Protein AF-A0A4V1SAH2-F1 (afdb_monomer)

Sequence (260 aa):
MPREQLVLLLASLCYLGGFGYAAWTLRHGQYRPGTWKLGVMAAGAFCQTLFLHWRGQAIGGCPMTNPFELLTFVSWAIVLLYFVVGPAYRLSLLGVFTSPLALIFQSAALLRPEAWQPAVRRTSFGFWPELHAALSLVAYGAFALACTAGIMFLIQDRQLKRHHISPVFRQLPPIHYITRAIRGLILTGTLLLTAGIICAYQMDKRPTEAKLAVVWIVWGLYAGMLAYDYWRGMSARRAAAAAALGFLVPVASLWFVGAH

Structure (mmCIF, N/CA/C/O backbone):
data_AF-A0A4V1SAH2-F1
#
_entry.id   AF-A0A4V1SAH2-F1
#
loop_
_atom_site.group_PDB
_atom_site.id
_atom_site.type_symbol
_atom_site.label_atom_id
_atom_site.label_alt_id
_atom_site.label_comp_id
_atom_site.label_asym_id
_atom_site.label_entity_id
_atom_site.label_seq_id
_atom_site.pdbx_PDB_ins_code
_atom_site.Cartn_x
_atom_site.Cartn_y
_atom_site.Cartn_z
_atom_site.occupancy
_atom_site.B_iso_or_equiv
_atom_site.auth_seq_id
_atom_site.auth_comp_id
_atom_site.auth_asym_id
_atom_site.auth_atom_id
_atom_site.pdbx_PDB_model_num
ATOM 1 N N . MET A 1 1 ? -10.581 -5.928 -26.768 1.00 59.66 1 MET A N 1
ATOM 2 C CA . MET A 1 1 ? -9.777 -5.631 -25.562 1.00 59.66 1 MET A CA 1
ATOM 3 C C . MET A 1 1 ? -8.756 -6.743 -25.359 1.00 59.66 1 MET A C 1
ATOM 5 O O . MET A 1 1 ? -9.145 -7.902 -25.455 1.00 59.66 1 MET A O 1
ATOM 9 N N . PRO A 1 2 ? -7.478 -6.424 -25.106 1.00 79.81 2 PRO A N 1
ATOM 10 C CA . PRO A 1 2 ? -6.476 -7.382 -24.646 1.00 79.81 2 PRO A CA 1
ATOM 11 C C . PRO A 1 2 ? -6.959 -8.151 -23.408 1.00 79.81 2 PRO A C 1
ATOM 13 O O . PRO A 1 2 ? -7.549 -7.565 -22.499 1.00 79.81 2 PRO A O 1
ATOM 16 N N . ARG A 1 3 ? -6.672 -9.457 -23.346 1.00 84.50 3 ARG A N 1
ATOM 17 C CA . ARG A 1 3 ? -7.043 -10.346 -22.223 1.00 84.50 3 ARG A CA 1
ATOM 18 C C . ARG A 1 3 ? -6.601 -9.825 -20.849 1.00 84.50 3 ARG A C 1
ATOM 20 O O . ARG A 1 3 ? -7.316 -9.990 -19.869 1.00 84.50 3 ARG A O 1
ATOM 27 N N . GLU A 1 4 ? -5.452 -9.154 -20.788 1.00 83.81 4 GLU A N 1
ATOM 28 C CA . GLU A 1 4 ? -4.909 -8.562 -19.561 1.00 83.81 4 GLU A CA 1
ATOM 29 C C . GLU A 1 4 ? -5.780 -7.419 -19.022 1.00 83.81 4 GLU A C 1
ATOM 31 O O . GLU A 1 4 ? -6.065 -7.376 -17.827 1.00 83.81 4 GLU A O 1
ATOM 36 N N . GLN A 1 5 ? -6.301 -6.554 -19.896 1.00 86.06 5 GLN A N 1
ATOM 37 C CA . GLN A 1 5 ? -7.179 -5.453 -19.492 1.00 86.06 5 GLN A CA 1
ATOM 38 C C . GLN A 1 5 ? -8.514 -5.973 -18.960 1.00 86.06 5 GLN A C 1
ATOM 40 O O . GLN A 1 5 ? -9.018 -5.455 -17.968 1.00 86.06 5 GLN A O 1
ATOM 45 N N . LEU A 1 6 ? -9.063 -7.030 -19.568 1.00 89.44 6 LEU A N 1
ATOM 46 C CA . LEU A 1 6 ? -10.298 -7.655 -19.089 1.00 89.44 6 LEU A CA 1
ATOM 47 C C . LEU A 1 6 ? -10.145 -8.168 -17.656 1.00 89.44 6 LEU A C 1
ATOM 49 O O . LEU A 1 6 ? -10.991 -7.890 -16.811 1.00 89.44 6 LEU A O 1
ATOM 53 N N . VAL A 1 7 ? -9.047 -8.861 -17.359 1.00 92.06 7 VAL A N 1
ATOM 54 C CA . VAL A 1 7 ? -8.788 -9.380 -16.011 1.00 92.06 7 VAL A CA 1
ATOM 55 C C . VAL A 1 7 ? -8.572 -8.251 -15.002 1.00 92.06 7 VAL A C 1
ATOM 57 O O . VAL A 1 7 ? -9.049 -8.336 -13.871 1.00 92.06 7 VAL A O 1
ATOM 60 N N . LEU A 1 8 ? -7.928 -7.156 -15.404 1.00 90.69 8 LEU A N 1
ATOM 61 C CA . LEU A 1 8 ? -7.757 -5.995 -14.533 1.00 90.69 8 LEU A CA 1
ATOM 62 C C . LEU A 1 8 ? -9.089 -5.275 -14.244 1.00 90.69 8 LEU A C 1
ATOM 64 O O . LEU A 1 8 ? -9.345 -4.846 -13.114 1.00 90.69 8 LEU A O 1
ATOM 68 N N . LEU A 1 9 ? -9.974 -5.184 -15.240 1.00 92.44 9 LEU A N 1
ATOM 69 C CA . LEU A 1 9 ? -11.331 -4.663 -15.066 1.00 92.44 9 LEU A CA 1
ATOM 70 C C . LEU A 1 9 ? -12.166 -5.575 -14.159 1.00 92.44 9 LEU A C 1
ATOM 72 O O . LEU A 1 9 ? -12.846 -5.075 -13.266 1.00 92.44 9 LEU A O 1
ATOM 76 N N . LEU A 1 10 ? -12.057 -6.899 -14.310 1.00 93.12 10 LEU A N 1
ATOM 77 C CA . LEU A 1 10 ? -12.687 -7.861 -13.399 1.0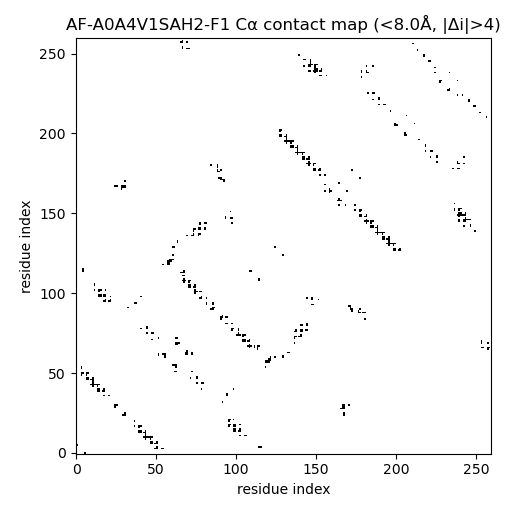0 93.12 10 LEU A CA 1
ATOM 78 C C . LEU A 1 10 ? -12.195 -7.677 -11.958 1.00 93.12 10 LEU A C 1
ATOM 80 O O . LEU A 1 10 ? -13.015 -7.610 -11.044 1.00 93.12 10 LEU A O 1
ATOM 84 N N . ALA A 1 11 ? -10.887 -7.493 -11.749 1.00 92.69 11 ALA A N 1
ATOM 85 C CA . ALA A 1 11 ? -10.348 -7.182 -10.425 1.00 92.69 11 ALA A CA 1
ATOM 86 C C . ALA A 1 11 ? -10.954 -5.892 -9.845 1.00 92.69 11 ALA A C 1
ATOM 88 O O . ALA A 1 11 ? -11.318 -5.833 -8.669 1.00 92.69 11 ALA A O 1
ATOM 89 N N . SER A 1 12 ? -11.116 -4.873 -10.690 1.00 92.19 12 SER A N 1
ATOM 90 C CA . SER A 1 12 ? -11.700 -3.583 -10.313 1.00 92.19 12 SER A CA 1
ATOM 91 C C . SER A 1 12 ? -13.171 -3.729 -9.915 1.00 92.19 12 SER A C 1
ATOM 93 O O . SER A 1 12 ? -13.594 -3.161 -8.909 1.00 92.19 12 SER A O 1
ATOM 95 N N . LEU A 1 13 ? -13.937 -4.551 -10.640 1.00 93.62 13 LEU A N 1
ATOM 96 C CA . LEU A 1 13 ? -15.316 -4.901 -10.293 1.00 93.62 13 LEU A CA 1
ATOM 97 C C . LEU A 1 13 ? -15.397 -5.681 -8.976 1.00 93.62 13 LEU A C 1
ATOM 99 O O . LEU A 1 13 ? -16.280 -5.403 -8.165 1.00 93.62 13 LEU A O 1
ATOM 103 N N . CYS A 1 14 ? -14.465 -6.601 -8.713 1.00 92.19 14 CYS A N 1
ATOM 104 C CA . CYS A 1 14 ? -14.379 -7.281 -7.420 1.00 92.19 14 CYS A CA 1
ATOM 105 C C . CYS A 1 14 ? -14.149 -6.280 -6.278 1.00 92.19 14 CYS A C 1
ATOM 107 O O . CYS A 1 14 ? -14.878 -6.299 -5.285 1.00 92.19 14 CYS A O 1
ATOM 109 N N . TYR A 1 15 ? -13.195 -5.355 -6.417 1.00 91.88 15 TYR A N 1
ATOM 110 C CA . TYR A 1 15 ? -12.942 -4.339 -5.388 1.00 91.88 15 TYR A CA 1
ATOM 111 C C . TYR A 1 15 ? -14.092 -3.347 -5.234 1.00 91.88 15 TYR A C 1
ATOM 113 O O . TYR A 1 15 ? -14.408 -2.958 -4.107 1.00 91.88 15 TYR A O 1
ATOM 121 N N . LEU A 1 16 ? -14.777 -3.009 -6.327 1.00 92.25 16 LEU A N 1
ATOM 122 C CA . LEU A 1 16 ? -16.006 -2.223 -6.299 1.00 92.25 16 LEU A CA 1
ATOM 123 C C . LEU A 1 16 ? -17.132 -2.963 -5.572 1.00 92.25 16 LEU A C 1
ATOM 125 O O . LEU A 1 16 ? -17.806 -2.359 -4.744 1.00 92.25 16 LEU A O 1
ATOM 129 N N . GLY A 1 17 ? -17.306 -4.265 -5.803 1.00 88.75 17 GLY A N 1
ATOM 130 C CA . GLY A 1 17 ? -18.264 -5.099 -5.073 1.00 88.75 17 GLY A CA 1
ATOM 131 C C . GLY A 1 17 ? -17.933 -5.189 -3.580 1.00 88.75 17 GLY A C 1
ATOM 132 O O . GLY A 1 17 ? -18.814 -5.029 -2.730 1.00 88.75 17 GLY A O 1
ATOM 133 N N . GLY A 1 18 ? -16.649 -5.353 -3.246 1.00 86.44 18 GLY A N 1
ATOM 134 C CA . GLY A 1 18 ? -16.150 -5.299 -1.871 1.00 86.44 18 GLY A CA 1
ATOM 135 C C . GLY A 1 18 ? -16.440 -3.951 -1.203 1.00 86.44 18 GLY A C 1
ATOM 136 O O . GLY A 1 18 ? -16.947 -3.915 -0.079 1.00 86.44 18 GLY A O 1
ATOM 137 N N . PHE A 1 19 ? -16.197 -2.847 -1.917 1.00 86.75 19 PHE A N 1
ATOM 138 C CA . PHE A 1 19 ? -16.513 -1.491 -1.469 1.00 86.75 19 PHE A CA 1
ATOM 139 C C . PHE A 1 19 ? -18.021 -1.241 -1.339 1.00 86.75 19 PHE A C 1
ATOM 141 O O . PHE A 1 19 ? -18.459 -0.674 -0.342 1.00 86.75 19 PHE A O 1
ATOM 148 N N . GLY A 1 20 ? -18.833 -1.705 -2.286 1.00 86.44 20 GLY A N 1
ATOM 149 C CA . GLY A 1 20 ? -20.289 -1.595 -2.238 1.00 86.44 20 GLY A CA 1
ATOM 150 C C . GLY A 1 20 ? -20.856 -2.308 -1.015 1.00 86.44 20 GLY A C 1
ATOM 151 O O . GLY A 1 20 ? -21.624 -1.721 -0.251 1.00 86.44 20 GLY A O 1
ATOM 152 N N . TYR A 1 21 ? -20.392 -3.530 -0.744 1.00 83.75 21 TYR A N 1
ATOM 153 C CA . TYR A 1 21 ? -20.755 -4.237 0.481 1.00 83.75 21 TYR A CA 1
ATOM 154 C C . TYR A 1 21 ? -20.206 -3.513 1.725 1.00 83.75 21 TYR A C 1
ATOM 156 O O . TYR A 1 21 ? -20.894 -3.439 2.742 1.00 83.75 21 TYR A O 1
ATOM 164 N N . ALA A 1 22 ? -18.990 -2.954 1.686 1.00 79.31 22 ALA A N 1
ATOM 165 C CA . ALA A 1 22 ? -18.440 -2.148 2.779 1.00 79.31 22 ALA A CA 1
ATOM 166 C C . ALA A 1 22 ? -19.334 -0.940 3.113 1.00 79.31 22 ALA A C 1
ATOM 168 O O . ALA A 1 22 ? -19.758 -0.791 4.264 1.00 79.31 22 ALA A O 1
ATOM 169 N N . ALA A 1 23 ? -19.698 -0.145 2.107 1.00 83.12 23 ALA A N 1
ATOM 170 C CA . ALA A 1 23 ? -20.594 0.997 2.230 1.00 83.12 23 ALA A CA 1
ATOM 171 C C . ALA A 1 23 ? -21.988 0.580 2.720 1.00 83.12 23 ALA A C 1
ATOM 173 O O . ALA A 1 23 ? -22.538 1.212 3.624 1.00 83.12 23 ALA A O 1
ATOM 174 N N . TRP A 1 24 ? -22.536 -0.518 2.190 1.00 83.25 24 TRP A N 1
ATOM 175 C CA . TRP A 1 24 ? -23.817 -1.066 2.631 1.00 83.25 24 TRP A CA 1
ATOM 176 C C . TRP A 1 24 ? -23.784 -1.466 4.111 1.00 83.25 24 TRP A C 1
ATOM 178 O O . TRP A 1 24 ? -24.664 -1.048 4.868 1.00 83.25 24 TRP A O 1
ATOM 188 N N . THR A 1 25 ? -22.734 -2.178 4.550 1.00 77.94 25 THR A N 1
ATOM 189 C CA . THR A 1 25 ? -22.574 -2.570 5.960 1.00 77.94 25 THR A CA 1
ATOM 190 C C . THR A 1 25 ? -22.447 -1.368 6.890 1.00 77.94 25 THR A C 1
ATOM 192 O O . THR A 1 25 ? -23.076 -1.357 7.946 1.00 77.94 25 THR A O 1
ATOM 195 N N . LEU A 1 26 ? -21.690 -0.338 6.493 1.00 77.25 26 LEU A N 1
ATOM 196 C CA . LEU A 1 26 ? -21.537 0.893 7.274 1.00 77.25 26 LEU A CA 1
ATOM 197 C C . LEU A 1 26 ? -22.857 1.663 7.404 1.00 77.25 26 LEU A C 1
ATOM 199 O O . LEU A 1 26 ? -23.135 2.189 8.479 1.00 77.25 26 LEU A O 1
ATOM 203 N N . ARG A 1 27 ? -23.681 1.692 6.348 1.00 79.75 27 ARG A N 1
ATOM 204 C CA . ARG A 1 27 ? -24.987 2.371 6.354 1.00 79.75 27 ARG A CA 1
ATOM 205 C C . ARG A 1 27 ? -26.045 1.643 7.185 1.00 79.75 27 ARG A C 1
ATOM 207 O O . ARG A 1 27 ? -26.791 2.296 7.902 1.00 79.75 27 ARG A O 1
ATOM 214 N N . HIS A 1 28 ? -26.109 0.314 7.105 1.00 77.56 28 HIS A N 1
ATOM 215 C CA . HIS A 1 28 ? -27.190 -0.467 7.727 1.00 77.56 28 HIS A CA 1
ATOM 216 C C . HIS A 1 28 ? -26.832 -1.027 9.110 1.00 77.56 28 HIS A C 1
ATOM 218 O O . HIS A 1 28 ? -27.668 -1.648 9.760 1.00 77.56 28 HIS A O 1
ATOM 224 N N . GLY A 1 29 ? -25.589 -0.866 9.576 1.00 68.00 29 GLY A N 1
ATOM 225 C CA . GLY A 1 29 ? -25.164 -1.346 10.895 1.00 68.00 29 GLY A CA 1
ATOM 226 C C . GLY A 1 29 ? -25.007 -2.870 11.013 1.00 68.00 29 GLY A C 1
ATOM 227 O O . GLY A 1 29 ? -24.507 -3.369 12.019 1.00 68.00 29 GLY A O 1
ATOM 228 N N . GLN A 1 30 ? -25.396 -3.632 9.994 1.00 65.00 30 GLN A N 1
ATOM 229 C CA . GLN A 1 30 ? -25.333 -5.088 10.002 1.00 65.00 30 GLN A CA 1
ATOM 230 C C . GLN A 1 30 ? -23.992 -5.556 9.438 1.00 65.00 30 GLN A C 1
ATOM 232 O O . GLN A 1 30 ? -23.869 -5.882 8.258 1.00 65.00 30 GLN A O 1
ATOM 237 N N . TYR A 1 31 ? -22.956 -5.589 10.276 1.00 64.56 31 TYR A N 1
ATOM 238 C CA . TYR A 1 31 ? -21.744 -6.311 9.905 1.00 64.56 31 TYR A CA 1
ATOM 239 C C . TYR A 1 31 ? -21.939 -7.797 10.201 1.00 64.56 31 TYR A C 1
ATOM 241 O O . TYR A 1 31 ? -22.131 -8.201 11.346 1.00 64.56 31 TYR A O 1
ATOM 249 N N . ARG A 1 32 ? -21.902 -8.608 9.145 1.00 64.62 32 ARG A N 1
ATOM 250 C CA . ARG A 1 32 ? -21.700 -10.051 9.240 1.00 64.62 32 ARG A CA 1
ATOM 251 C C . ARG A 1 32 ? -20.284 -10.343 8.743 1.00 64.62 32 ARG A C 1
ATOM 253 O O . ARG A 1 32 ? -19.975 -9.922 7.619 1.00 64.62 32 ARG A O 1
ATOM 260 N N . PRO A 1 33 ? -19.423 -11.016 9.533 1.00 61.62 33 PRO A N 1
ATOM 261 C CA . PRO A 1 33 ? -18.159 -11.545 9.037 1.00 61.62 33 PRO A CA 1
ATOM 262 C C . PRO A 1 33 ? -18.479 -12.617 7.989 1.00 61.62 33 PRO A C 1
ATOM 264 O O . PRO A 1 33 ? -18.700 -13.780 8.299 1.00 61.62 33 PRO A O 1
ATOM 267 N N . GLY A 1 34 ? -18.623 -12.182 6.741 1.00 63.41 34 GLY A N 1
ATOM 268 C CA . GLY A 1 34 ? -19.021 -13.029 5.630 1.00 63.41 34 GLY A CA 1
ATOM 269 C C . GLY A 1 34 ? -17.798 -13.530 4.883 1.00 63.41 34 GLY A C 1
ATOM 270 O O . GLY A 1 34 ? -16.999 -12.727 4.397 1.00 63.41 34 GLY A O 1
ATOM 271 N N . THR A 1 35 ? -17.707 -14.847 4.714 1.00 73.94 35 THR A N 1
ATOM 272 C CA . THR A 1 35 ? -16.790 -15.514 3.774 1.00 73.94 35 THR A CA 1
ATOM 273 C C . THR A 1 35 ? -16.899 -14.937 2.361 1.00 73.94 35 THR A C 1
ATOM 275 O O . THR A 1 35 ? -15.903 -14.875 1.649 1.00 73.94 35 THR A O 1
ATOM 278 N N . TRP A 1 36 ? -18.073 -14.410 1.994 1.00 79.12 36 TRP A N 1
ATOM 279 C CA . TRP A 1 36 ? -18.310 -13.691 0.742 1.00 79.12 36 TRP A CA 1
ATOM 280 C C . TRP A 1 36 ? -17.325 -12.541 0.497 1.00 79.12 36 TRP A C 1
ATOM 282 O O . TRP A 1 36 ? -16.704 -12.489 -0.558 1.00 79.12 36 TRP A O 1
ATOM 292 N N . LYS A 1 37 ? -17.131 -11.632 1.468 1.00 80.38 37 LYS A N 1
ATOM 293 C CA . LYS A 1 37 ? -16.203 -10.494 1.314 1.00 80.38 37 LYS A CA 1
ATOM 294 C C . LYS A 1 37 ? -14.780 -10.976 1.041 1.00 80.38 37 LYS A C 1
ATOM 296 O O . LYS A 1 37 ? -14.105 -10.433 0.173 1.00 80.38 37 LYS A O 1
ATOM 301 N N . LEU A 1 38 ? -14.343 -11.988 1.791 1.00 84.38 38 LEU A N 1
ATOM 302 C CA . LEU A 1 38 ? -13.026 -12.594 1.616 1.00 84.38 38 LEU A CA 1
ATOM 303 C C . LEU A 1 38 ? -12.904 -13.231 0.231 1.00 84.38 38 LEU A C 1
ATOM 305 O O . LEU A 1 38 ? -11.908 -12.994 -0.441 1.00 84.38 38 LEU A O 1
ATOM 309 N N . GLY A 1 39 ? -13.934 -13.951 -0.220 1.00 88.62 39 GLY A N 1
ATOM 310 C CA . GLY A 1 39 ? -13.994 -14.542 -1.556 1.00 88.62 39 GLY A CA 1
ATOM 311 C C . GLY A 1 39 ? -13.914 -13.500 -2.671 1.00 88.62 39 GLY A C 1
ATOM 312 O O . GLY A 1 39 ? -13.119 -13.657 -3.591 1.00 88.62 39 GLY A O 1
ATOM 313 N N . VAL A 1 40 ? -14.657 -12.394 -2.561 1.00 90.19 40 VAL A N 1
ATOM 314 C CA . VAL A 1 40 ? -14.622 -11.297 -3.544 1.00 90.19 40 VAL A CA 1
ATOM 315 C C . VAL A 1 40 ? -13.249 -10.618 -3.577 1.00 90.19 40 VAL A C 1
ATOM 317 O O . VAL A 1 40 ? -12.703 -10.391 -4.655 1.00 90.19 40 VAL A O 1
ATOM 320 N N . MET A 1 41 ? -12.655 -10.329 -2.415 1.00 91.31 41 MET A N 1
ATOM 321 C CA . MET A 1 41 ? -11.303 -9.759 -2.345 1.00 91.31 41 MET A CA 1
ATOM 322 C C . MET A 1 41 ? -10.247 -10.733 -2.887 1.00 91.31 41 MET A C 1
ATOM 324 O O . MET A 1 41 ? -9.313 -10.300 -3.557 1.00 91.31 41 MET A O 1
ATOM 328 N N . ALA A 1 42 ? -10.403 -12.037 -2.639 1.00 92.62 42 ALA A N 1
ATOM 329 C CA . ALA A 1 42 ? -9.487 -13.070 -3.114 1.00 92.62 42 ALA A CA 1
ATOM 330 C C . ALA A 1 42 ? -9.589 -13.248 -4.632 1.00 92.62 42 ALA A C 1
ATOM 332 O O . ALA A 1 42 ? -8.565 -13.347 -5.301 1.00 92.62 42 ALA A O 1
ATOM 333 N N . ALA A 1 43 ? -10.802 -13.204 -5.190 1.00 93.94 43 ALA A N 1
ATOM 334 C CA . ALA A 1 43 ? -11.020 -13.200 -6.632 1.00 93.94 43 ALA A CA 1
ATOM 335 C C . ALA A 1 43 ? -10.378 -11.969 -7.294 1.00 93.94 43 ALA A C 1
ATOM 337 O O . ALA A 1 43 ? -9.697 -12.106 -8.310 1.00 93.94 43 ALA A O 1
ATOM 338 N N . GLY A 1 44 ? -10.518 -10.785 -6.684 1.00 94.50 44 GLY A N 1
ATOM 339 C CA . GLY A 1 44 ? -9.847 -9.566 -7.144 1.00 94.50 44 GLY A CA 1
ATOM 340 C C . GLY A 1 44 ? -8.319 -9.682 -7.112 1.00 94.50 44 GLY A C 1
ATOM 341 O O . GLY A 1 44 ? -7.659 -9.386 -8.109 1.00 94.50 44 GLY A O 1
ATOM 342 N N . ALA A 1 45 ? -7.762 -10.200 -6.013 1.00 94.44 45 ALA A N 1
ATOM 343 C CA . ALA A 1 45 ? -6.324 -10.430 -5.863 1.00 94.44 45 ALA A CA 1
ATOM 344 C C . ALA A 1 45 ? -5.792 -11.457 -6.872 1.00 94.44 45 ALA A C 1
ATOM 346 O O . ALA A 1 45 ? -4.719 -11.271 -7.449 1.00 94.44 45 ALA A O 1
ATOM 347 N N . PHE A 1 46 ? -6.552 -12.527 -7.117 1.00 96.31 46 PHE A N 1
ATOM 348 C CA . PHE A 1 46 ? -6.232 -13.535 -8.121 1.00 96.31 46 PHE A CA 1
ATOM 349 C C . PHE A 1 46 ? -6.205 -12.924 -9.524 1.00 96.31 46 PHE A C 1
ATOM 351 O O . PHE A 1 46 ? -5.233 -13.109 -10.255 1.00 96.31 46 PHE A O 1
ATOM 358 N N . CYS A 1 47 ? -7.210 -12.115 -9.869 1.00 95.69 47 CYS A N 1
ATOM 359 C CA . CYS A 1 47 ? -7.242 -11.391 -11.136 1.00 95.69 47 CYS A CA 1
ATOM 360 C C . CYS A 1 47 ? -6.042 -10.436 -11.272 1.00 95.69 47 CYS A C 1
ATOM 362 O O . CYS A 1 47 ? -5.343 -10.478 -12.281 1.00 95.69 47 CYS A O 1
ATOM 364 N N . GLN A 1 48 ? -5.722 -9.631 -10.253 1.00 94.94 48 GLN A N 1
ATOM 365 C CA . GLN A 1 48 ? -4.525 -8.777 -10.289 1.00 94.94 48 GLN A CA 1
ATOM 366 C C . GLN A 1 48 ? -3.228 -9.579 -10.429 1.00 94.94 48 GLN A C 1
ATOM 368 O O . GLN A 1 48 ? -2.339 -9.171 -11.169 1.00 94.94 48 GLN A O 1
ATOM 373 N N . THR A 1 49 ? -3.123 -10.730 -9.766 1.00 96.00 49 THR A N 1
ATOM 374 C CA . THR A 1 49 ? -1.952 -11.612 -9.888 1.00 96.00 49 THR A CA 1
ATOM 375 C C . THR A 1 49 ? -1.811 -12.128 -11.317 1.00 96.00 49 THR A C 1
ATOM 377 O O . THR A 1 49 ? -0.719 -12.093 -11.880 1.00 96.00 49 THR A O 1
ATOM 380 N N . LEU A 1 50 ? -2.917 -12.548 -11.934 1.00 95.19 50 LEU A N 1
ATOM 381 C CA . LEU A 1 50 ? -2.939 -13.005 -13.321 1.00 95.19 50 LEU A CA 1
ATOM 382 C C . LEU A 1 50 ? -2.588 -11.874 -14.300 1.00 95.19 50 LEU A C 1
ATOM 384 O O . LEU A 1 50 ? -1.807 -12.085 -15.228 1.00 95.19 50 LEU A O 1
ATOM 388 N N . PHE A 1 51 ? -3.097 -10.664 -14.054 1.00 94.69 51 PHE A N 1
ATOM 389 C CA . PHE A 1 51 ? -2.719 -9.468 -14.803 1.00 94.69 51 PHE A CA 1
ATOM 390 C C . PHE A 1 51 ? -1.211 -9.195 -14.707 1.00 94.69 51 PHE A C 1
ATOM 392 O O . PHE A 1 51 ? -0.551 -9.087 -15.738 1.00 94.69 51 PHE A O 1
ATOM 399 N N . LEU A 1 52 ? -0.650 -9.131 -13.492 1.00 93.81 52 LEU A N 1
ATOM 400 C CA . LEU A 1 52 ? 0.779 -8.878 -13.280 1.00 93.81 52 LEU A CA 1
ATOM 401 C C . LEU A 1 52 ? 1.643 -9.985 -13.899 1.00 93.81 52 LEU A C 1
ATOM 403 O O . LEU A 1 52 ? 2.701 -9.699 -14.454 1.00 93.81 52 LEU A O 1
ATOM 407 N N . HIS A 1 53 ? 1.181 -11.236 -13.863 1.00 93.69 53 HIS A N 1
ATOM 408 C CA . HIS A 1 53 ? 1.871 -12.357 -14.489 1.00 93.69 53 HIS A CA 1
ATOM 409 C C . HIS A 1 53 ? 1.945 -12.209 -16.016 1.00 93.69 53 HIS A C 1
ATOM 411 O O . HIS A 1 53 ? 3.034 -12.272 -16.587 1.00 93.69 53 HIS A O 1
ATOM 417 N N . TRP A 1 54 ? 0.816 -11.960 -16.686 1.00 92.81 54 TRP A N 1
ATOM 418 C CA . TRP A 1 54 ? 0.801 -11.773 -18.142 1.00 92.81 54 TRP A CA 1
ATOM 419 C C . TRP A 1 54 ? 1.534 -10.509 -18.579 1.00 92.81 54 TRP A C 1
ATOM 421 O O . TRP A 1 54 ? 2.299 -10.547 -19.544 1.00 92.81 54 TRP A O 1
ATOM 431 N N . ARG A 1 55 ? 1.358 -9.408 -17.841 1.00 91.31 55 ARG A N 1
ATOM 432 C CA . ARG A 1 55 ? 2.083 -8.163 -18.101 1.00 91.31 55 ARG A CA 1
ATOM 433 C C . ARG A 1 55 ? 3.588 -8.376 -17.934 1.00 91.31 55 ARG A C 1
ATOM 435 O O . ARG A 1 55 ? 4.363 -7.920 -18.768 1.00 91.31 55 ARG A O 1
ATOM 442 N N . GLY A 1 56 ? 4.000 -9.136 -16.920 1.00 90.62 56 GLY A N 1
ATOM 443 C CA . GLY A 1 56 ? 5.399 -9.488 -16.700 1.00 90.62 56 GLY A CA 1
ATOM 444 C C . GLY A 1 56 ? 5.997 -10.335 -17.826 1.00 90.62 56 GLY A C 1
ATOM 445 O O . GLY A 1 56 ? 7.109 -10.060 -18.270 1.00 90.62 56 GLY A O 1
ATOM 446 N N . GLN A 1 57 ? 5.241 -11.296 -18.370 1.00 90.44 57 GLN A N 1
ATOM 447 C CA . GLN A 1 57 ? 5.659 -12.055 -19.558 1.00 90.44 57 GLN A CA 1
ATOM 448 C C . GLN A 1 57 ? 5.860 -11.151 -20.782 1.00 90.44 57 GLN A C 1
ATOM 450 O O . GLN A 1 57 ? 6.826 -11.331 -21.522 1.00 90.44 57 GLN A O 1
ATOM 455 N N . ALA A 1 58 ? 4.980 -10.167 -20.985 1.00 89.25 58 ALA A N 1
ATOM 456 C CA . ALA A 1 58 ? 5.084 -9.230 -22.103 1.00 89.25 58 ALA A CA 1
ATOM 457 C C . ALA A 1 58 ? 6.284 -8.272 -21.963 1.00 89.25 58 ALA A C 1
ATOM 459 O O . ALA A 1 58 ? 6.948 -7.955 -22.950 1.00 89.25 58 ALA A O 1
ATOM 460 N N . ILE A 1 59 ? 6.595 -7.841 -20.737 1.00 88.38 59 ILE A N 1
ATOM 461 C CA . ILE A 1 59 ? 7.735 -6.957 -20.441 1.00 88.38 59 ILE A CA 1
ATOM 462 C C . ILE A 1 59 ? 9.060 -7.730 -20.437 1.00 88.38 59 ILE A C 1
ATOM 464 O O . ILE A 1 59 ? 10.092 -7.156 -20.788 1.00 88.38 59 ILE A O 1
ATOM 468 N N . GLY A 1 60 ? 9.027 -9.016 -20.069 1.00 85.94 60 GLY A N 1
ATOM 469 C CA . GLY A 1 60 ? 10.192 -9.880 -19.854 1.00 85.94 60 GLY A CA 1
ATOM 470 C C . GLY A 1 60 ? 10.735 -9.873 -18.419 1.00 85.94 60 GLY A C 1
ATOM 471 O O . GLY A 1 60 ? 11.825 -10.382 -18.195 1.00 85.94 60 GLY A O 1
ATOM 472 N N . GLY A 1 61 ? 10.001 -9.298 -17.462 1.00 86.81 61 GLY A N 1
ATOM 473 C CA . GLY A 1 61 ? 10.409 -9.141 -16.062 1.00 86.81 61 GLY A CA 1
ATOM 474 C C . GLY A 1 61 ? 9.261 -8.603 -15.208 1.00 86.81 61 GLY A C 1
ATOM 475 O O . GLY A 1 61 ? 8.132 -8.485 -15.689 1.00 86.81 61 GLY A O 1
ATOM 476 N N . CYS A 1 62 ? 9.509 -8.270 -13.942 1.00 88.25 62 CYS A N 1
ATOM 477 C CA . CYS A 1 62 ? 8.429 -7.818 -13.064 1.00 88.25 62 CYS A CA 1
ATOM 478 C C . CYS A 1 62 ? 7.823 -6.457 -13.520 1.00 88.25 62 CYS A C 1
ATOM 480 O O . CYS A 1 62 ? 8.578 -5.502 -13.752 1.00 88.25 62 CYS A O 1
ATOM 482 N N . PRO A 1 63 ? 6.480 -6.337 -13.660 1.00 88.00 63 PRO A N 1
ATOM 483 C CA . PRO A 1 63 ? 5.808 -5.146 -14.196 1.00 88.00 63 PRO A CA 1
ATOM 484 C C . PRO A 1 63 ? 5.828 -3.986 -13.191 1.00 88.00 63 PRO A C 1
ATOM 486 O O . PRO A 1 63 ? 4.922 -3.821 -12.376 1.00 88.00 63 PRO A O 1
ATOM 489 N N . MET A 1 64 ? 6.902 -3.202 -13.231 1.00 88.94 64 MET A N 1
ATOM 490 C CA . MET A 1 64 ? 7.146 -2.031 -12.379 1.00 88.94 64 MET A CA 1
ATOM 491 C C . MET A 1 64 ? 7.875 -0.945 -13.187 1.00 88.94 64 MET A C 1
ATOM 493 O O . MET A 1 64 ? 8.886 -0.388 -12.748 1.00 88.94 64 MET A O 1
ATOM 497 N N . THR A 1 65 ? 7.446 -0.728 -14.434 1.00 85.19 65 THR A N 1
ATOM 498 C CA . THR A 1 65 ? 8.172 0.110 -15.407 1.00 85.19 65 THR A CA 1
ATOM 499 C C . THR A 1 65 ? 7.608 1.515 -15.553 1.00 85.19 65 THR A C 1
ATOM 501 O O . THR A 1 65 ? 8.356 2.440 -15.851 1.00 85.19 65 THR A O 1
ATOM 504 N N . ASN A 1 66 ? 6.309 1.675 -15.321 1.00 87.88 66 ASN A N 1
ATOM 505 C CA . ASN A 1 66 ? 5.567 2.914 -15.517 1.00 87.88 66 ASN A CA 1
ATOM 506 C C . ASN A 1 66 ? 4.558 3.124 -14.372 1.00 87.88 66 ASN A C 1
ATOM 508 O O . ASN A 1 66 ? 4.267 2.187 -13.624 1.00 87.88 66 ASN A O 1
ATOM 512 N N . PRO A 1 67 ? 3.985 4.328 -14.220 1.00 89.44 67 PRO A N 1
ATOM 513 C CA . PRO A 1 67 ? 3.101 4.653 -13.096 1.00 89.44 67 PRO A CA 1
ATOM 514 C C . PRO A 1 67 ? 1.856 3.775 -12.998 1.00 89.44 67 PRO A C 1
ATOM 516 O O . PRO A 1 67 ? 1.417 3.459 -11.894 1.00 89.44 67 PRO A O 1
ATOM 519 N N . PHE A 1 68 ? 1.299 3.358 -14.136 1.00 92.25 68 PHE A N 1
ATOM 520 C CA . PHE A 1 68 ? 0.165 2.436 -14.177 1.00 92.25 68 PHE A CA 1
ATOM 521 C C . PHE A 1 68 ? 0.510 1.094 -13.514 1.00 92.25 68 PHE A C 1
ATOM 523 O O . PHE A 1 68 ? -0.240 0.598 -12.667 1.00 92.25 68 PHE A O 1
ATOM 530 N N . GLU A 1 69 ? 1.672 0.540 -13.846 1.00 92.38 69 GLU A N 1
ATOM 531 C CA . GLU A 1 69 ? 2.185 -0.693 -13.252 1.00 92.38 69 GLU A CA 1
ATOM 532 C C . GLU A 1 69 ? 2.505 -0.524 -11.765 1.00 92.38 69 GLU A C 1
ATOM 534 O O . GLU A 1 69 ? 2.092 -1.361 -10.965 1.00 92.38 69 GLU A O 1
ATOM 539 N N . LEU A 1 70 ? 3.141 0.586 -11.370 1.00 92.94 70 LEU A N 1
ATOM 540 C CA . LEU A 1 70 ? 3.443 0.871 -9.962 1.00 92.94 70 LEU A CA 1
ATOM 541 C C . LEU A 1 70 ? 2.166 0.953 -9.110 1.00 92.94 70 LEU A C 1
ATOM 543 O O . LEU A 1 70 ? 2.086 0.323 -8.056 1.00 92.94 70 LEU A O 1
ATOM 547 N N . LEU A 1 71 ? 1.146 1.687 -9.568 1.00 94.81 71 LEU A N 1
ATOM 548 C CA . LEU A 1 71 ? -0.131 1.824 -8.855 1.00 94.81 71 LEU A CA 1
ATOM 549 C C . LEU A 1 71 ? -0.887 0.491 -8.771 1.00 94.81 71 LEU A C 1
ATOM 551 O O . LEU A 1 71 ? -1.441 0.162 -7.718 1.00 94.81 71 LEU A O 1
ATOM 555 N N . THR A 1 72 ? -0.874 -0.294 -9.851 1.00 95.44 72 THR A N 1
ATOM 556 C CA . THR A 1 72 ? -1.488 -1.631 -9.872 1.00 95.44 72 THR A CA 1
ATOM 557 C C . THR A 1 72 ? -0.768 -2.581 -8.914 1.00 95.44 72 THR A C 1
ATOM 559 O O . THR A 1 72 ? -1.418 -3.297 -8.152 1.00 95.44 72 THR A O 1
ATOM 562 N N . PHE A 1 73 ? 0.566 -2.546 -8.884 1.00 95.88 73 PHE A N 1
ATOM 563 C CA . PHE A 1 73 ? 1.372 -3.357 -7.976 1.00 95.88 73 PHE A CA 1
ATOM 564 C C . PHE A 1 73 ? 1.145 -2.967 -6.509 1.00 95.88 73 PHE A C 1
ATOM 566 O O . PHE A 1 73 ? 1.010 -3.842 -5.657 1.00 95.88 73 PHE A O 1
ATOM 573 N N . VAL A 1 74 ? 1.035 -1.670 -6.197 1.00 96.25 74 VAL A N 1
ATOM 574 C CA . VAL A 1 74 ? 0.700 -1.209 -4.837 1.00 96.25 74 VAL A CA 1
ATOM 575 C C . VAL A 1 74 ? -0.705 -1.659 -4.437 1.00 96.25 74 VAL A C 1
ATOM 577 O O . VAL A 1 74 ? -0.879 -2.157 -3.327 1.00 96.25 74 VAL A O 1
ATOM 580 N N . SER A 1 75 ? -1.695 -1.554 -5.331 1.00 96.81 75 SER A N 1
ATOM 581 C CA . SER A 1 75 ? -3.048 -2.080 -5.086 1.00 96.81 75 SER A CA 1
ATOM 582 C C . SER A 1 75 ? -3.016 -3.579 -4.757 1.00 96.81 75 SER A C 1
ATOM 584 O O . SER A 1 75 ? -3.583 -4.009 -3.751 1.00 96.81 75 SER A O 1
ATOM 586 N N . TRP A 1 76 ? -2.267 -4.359 -5.538 1.00 96.88 76 TRP A N 1
ATOM 587 C CA . TRP A 1 76 ? -2.059 -5.786 -5.295 1.00 96.88 76 TRP A CA 1
ATOM 588 C C . TRP A 1 76 ? -1.361 -6.064 -3.957 1.00 96.88 76 TRP A C 1
ATOM 590 O O . TRP A 1 76 ? -1.835 -6.891 -3.174 1.00 96.88 76 TRP A O 1
ATOM 600 N N . ALA A 1 77 ? -0.297 -5.325 -3.633 1.00 96.81 77 ALA A N 1
ATOM 601 C CA . ALA A 1 77 ? 0.427 -5.466 -2.373 1.00 96.81 77 ALA A CA 1
ATOM 602 C C . ALA A 1 77 ? -0.458 -5.151 -1.155 1.00 96.81 77 ALA A C 1
ATOM 604 O O . ALA A 1 77 ? -0.401 -5.866 -0.155 1.00 96.81 77 ALA A O 1
ATOM 605 N N . ILE A 1 78 ? -1.316 -4.128 -1.242 1.00 96.00 78 ILE A N 1
ATOM 606 C CA . ILE A 1 78 ? -2.296 -3.780 -0.200 1.00 96.00 78 ILE A CA 1
ATOM 607 C C . ILE A 1 78 ? -3.223 -4.965 0.087 1.00 96.00 78 ILE A C 1
ATOM 609 O O . ILE A 1 78 ? -3.449 -5.312 1.250 1.00 96.00 78 ILE A O 1
ATOM 613 N N . VAL A 1 79 ? -3.762 -5.591 -0.960 1.00 94.88 79 VAL A N 1
ATOM 614 C CA . VAL A 1 79 ? -4.720 -6.693 -0.811 1.00 94.88 79 VAL A CA 1
ATOM 615 C C . VAL A 1 79 ? -4.034 -7.966 -0.317 1.00 94.88 79 VAL A C 1
ATOM 617 O O . VAL A 1 79 ? -4.568 -8.637 0.568 1.00 94.88 79 VAL A O 1
ATOM 620 N N . LEU A 1 80 ? -2.833 -8.279 -0.807 1.00 94.44 80 LEU A N 1
ATOM 621 C CA . LEU A 1 80 ? -2.071 -9.422 -0.303 1.00 94.44 80 LEU A CA 1
ATOM 622 C C . LEU A 1 80 ? -1.678 -9.261 1.162 1.00 94.44 80 LEU A C 1
ATOM 624 O O . LEU A 1 80 ? -1.892 -10.171 1.964 1.00 94.44 80 LEU A O 1
ATOM 628 N N . LEU A 1 81 ? -1.157 -8.094 1.541 1.00 93.56 81 LEU A N 1
ATOM 629 C CA . LEU A 1 81 ? -0.820 -7.828 2.934 1.00 93.56 81 LEU A CA 1
ATOM 630 C C . LEU A 1 81 ? -2.068 -7.841 3.818 1.00 93.56 81 LEU A C 1
ATOM 632 O O . LEU A 1 81 ? -1.986 -8.292 4.955 1.00 93.56 81 LEU A O 1
ATOM 636 N N . TYR A 1 82 ? -3.236 -7.441 3.308 1.00 90.94 82 TYR A N 1
ATOM 637 C CA . TYR A 1 82 ? -4.495 -7.605 4.032 1.00 90.94 82 TYR A CA 1
ATOM 638 C C . TYR A 1 82 ? -4.787 -9.077 4.352 1.00 90.94 82 TYR A C 1
ATOM 640 O O . TYR A 1 82 ? -5.187 -9.371 5.479 1.00 90.94 82 TYR A O 1
ATOM 648 N N . PHE A 1 83 ? -4.540 -10.008 3.428 1.00 90.12 83 PHE A N 1
ATOM 649 C CA . PHE A 1 83 ? -4.723 -11.438 3.696 1.00 90.12 83 PHE A CA 1
ATOM 650 C C . PHE A 1 83 ? -3.716 -12.004 4.702 1.00 90.12 83 PHE A C 1
ATOM 652 O O . PHE A 1 83 ? -4.064 -12.914 5.450 1.00 90.12 83 PHE A O 1
ATOM 659 N N . VAL A 1 84 ? -2.506 -11.447 4.778 1.00 87.62 84 VAL A N 1
ATOM 660 C CA . VAL A 1 84 ? -1.496 -11.844 5.777 1.00 87.62 84 VAL A CA 1
ATOM 661 C C . VAL A 1 84 ? -1.813 -11.251 7.159 1.00 87.62 84 VAL A C 1
ATOM 663 O O . VAL A 1 84 ? -1.772 -11.937 8.179 1.00 87.62 84 VAL A O 1
ATOM 666 N N . VAL A 1 85 ? -2.165 -9.966 7.203 1.00 81.50 85 VAL A N 1
ATOM 667 C CA . VAL A 1 85 ? -2.324 -9.165 8.430 1.00 81.50 85 VAL A CA 1
ATOM 668 C C . VAL A 1 85 ? -3.716 -9.336 9.040 1.00 81.50 85 VAL A C 1
ATOM 670 O O . VAL A 1 85 ? -3.860 -9.384 10.263 1.00 81.50 85 VAL A O 1
ATOM 673 N N . GLY A 1 86 ? -4.757 -9.449 8.215 1.00 76.44 86 GLY A N 1
ATOM 674 C CA . GLY A 1 86 ? -6.151 -9.569 8.648 1.00 76.44 86 GLY A CA 1
ATOM 675 C C . GLY A 1 86 ? -6.368 -10.694 9.669 1.00 76.44 86 GLY A C 1
ATOM 676 O O . GLY A 1 86 ? -6.877 -10.411 10.761 1.00 76.44 86 GLY A O 1
ATOM 677 N N . PRO A 1 87 ? -5.933 -11.937 9.378 1.00 75.88 87 PRO A N 1
ATOM 678 C CA . PRO A 1 87 ? 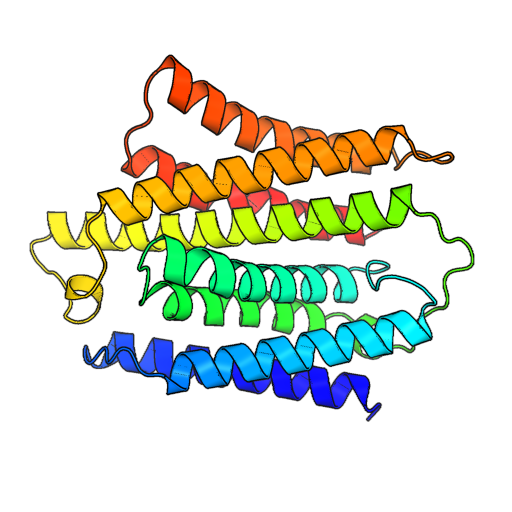-5.981 -13.046 10.329 1.00 75.88 87 PRO A CA 1
ATOM 679 C C . PRO A 1 87 ? -5.078 -12.823 11.550 1.00 75.88 87 PRO A C 1
ATOM 681 O O . PRO A 1 87 ? -5.519 -13.040 12.679 1.00 75.88 87 PRO A O 1
ATOM 684 N N . ALA A 1 88 ? -3.850 -12.328 11.345 1.00 71.81 88 ALA A N 1
ATOM 685 C CA . ALA A 1 88 ? -2.850 -12.159 12.403 1.00 71.81 88 ALA A CA 1
ATOM 686 C C . ALA A 1 88 ? -3.299 -11.201 13.524 1.00 71.81 88 ALA A C 1
ATOM 688 O O . ALA A 1 88 ? -3.002 -11.431 14.697 1.00 71.81 88 ALA A O 1
ATOM 689 N N . TYR A 1 89 ? -4.058 -10.154 13.183 1.00 68.94 89 TYR A N 1
ATOM 690 C CA . TYR A 1 89 ? -4.538 -9.150 14.144 1.00 68.94 89 TYR A CA 1
ATOM 691 C C . TYR A 1 89 ? -6.042 -9.240 14.438 1.00 68.94 89 TYR A C 1
ATOM 693 O O . TYR A 1 89 ? -6.585 -8.362 15.110 1.00 68.94 89 TYR A O 1
ATOM 701 N N . ARG A 1 90 ? -6.724 -10.291 13.952 1.00 66.94 90 ARG A N 1
ATOM 702 C CA . ARG A 1 90 ? -8.184 -10.483 14.083 1.00 66.94 90 ARG A CA 1
ATOM 703 C C . ARG A 1 90 ? -8.996 -9.277 13.591 1.00 66.94 90 ARG A C 1
ATOM 705 O O . ARG A 1 90 ? -10.079 -8.983 14.100 1.00 66.94 90 ARG A O 1
ATOM 712 N N . LEU A 1 91 ? -8.482 -8.565 12.589 1.00 66.94 91 LEU A N 1
ATOM 713 C CA . LEU A 1 91 ? -9.118 -7.367 12.052 1.00 66.94 91 LEU A CA 1
ATOM 714 C C . LEU A 1 91 ? -10.128 -7.755 10.971 1.00 66.94 91 LEU A C 1
ATOM 716 O O . LEU A 1 91 ? -9.932 -7.480 9.788 1.00 66.94 91 LEU A O 1
ATOM 720 N N . SER A 1 92 ? -11.230 -8.382 11.382 1.00 64.31 92 SER A N 1
ATOM 721 C CA . SER A 1 92 ? -12.308 -8.791 10.470 1.00 64.31 92 SER A CA 1
ATOM 722 C C . SER A 1 92 ? -12.784 -7.616 9.597 1.00 64.31 92 SER A C 1
ATOM 724 O O . SER A 1 92 ? -12.984 -7.759 8.393 1.00 64.31 92 SER A O 1
ATOM 726 N N . LEU A 1 93 ? -12.856 -6.422 10.189 1.00 71.12 93 LEU A N 1
ATOM 727 C CA . LEU A 1 93 ? -13.285 -5.186 9.543 1.00 71.12 93 LEU A CA 1
ATOM 728 C C . LEU A 1 93 ? -12.220 -4.495 8.682 1.00 71.12 93 LEU A C 1
ATOM 730 O O . LEU A 1 93 ? -12.575 -3.567 7.958 1.00 71.12 93 LEU A O 1
ATOM 734 N N . LEU A 1 94 ? -10.953 -4.925 8.702 1.00 76.81 94 LEU A N 1
ATOM 735 C CA . LEU A 1 94 ? -9.909 -4.289 7.886 1.00 76.81 94 LEU A CA 1
ATOM 736 C C . LEU A 1 94 ? -10.262 -4.357 6.398 1.00 76.81 94 LEU A C 1
ATOM 738 O O . LEU A 1 94 ? -10.135 -3.359 5.703 1.00 76.81 94 LEU A O 1
ATOM 742 N N . GLY A 1 95 ? -10.858 -5.467 5.948 1.00 75.38 95 GLY A N 1
ATOM 743 C CA . GLY A 1 95 ? -11.272 -5.651 4.553 1.00 75.38 95 GLY A CA 1
ATOM 744 C C . GLY A 1 95 ? -12.295 -4.620 4.063 1.00 75.38 95 GLY A C 1
ATOM 745 O O . GLY A 1 95 ? -12.321 -4.304 2.879 1.00 75.38 95 GLY A O 1
ATOM 746 N N . VAL A 1 96 ? -13.097 -4.044 4.970 1.00 78.88 96 VAL A N 1
ATOM 747 C CA . VAL A 1 96 ? -14.071 -2.972 4.670 1.00 78.88 96 VAL A CA 1
ATOM 748 C C . VAL A 1 96 ? -13.373 -1.682 4.253 1.00 78.88 96 VAL A C 1
ATOM 750 O O . VAL A 1 96 ? -13.899 -0.942 3.429 1.00 78.88 96 VAL A O 1
ATOM 753 N N . PHE A 1 97 ? -12.199 -1.417 4.821 1.00 83.56 97 PHE A N 1
ATOM 754 C CA . PHE A 1 97 ? -11.409 -0.224 4.535 1.00 83.56 97 PHE A CA 1
ATOM 755 C C . PHE A 1 97 ? -10.287 -0.500 3.523 1.00 83.56 97 PHE A C 1
ATOM 757 O O . PHE A 1 97 ? -9.884 0.403 2.796 1.00 83.56 97 PHE A O 1
ATOM 764 N N . THR A 1 98 ? -9.827 -1.746 3.405 1.00 89.56 98 THR A N 1
ATOM 765 C CA . THR A 1 98 ? -8.865 -2.158 2.378 1.00 89.56 98 THR A CA 1
ATOM 766 C C . THR A 1 98 ? -9.483 -2.121 0.981 1.00 89.56 98 THR A C 1
ATOM 768 O O . THR A 1 98 ? -8.824 -1.664 0.053 1.00 89.56 98 THR A O 1
ATOM 771 N N . SER A 1 99 ? -10.739 -2.555 0.806 1.00 90.81 99 SER A N 1
ATOM 772 C CA . SER A 1 99 ? -11.373 -2.584 -0.519 1.00 90.81 99 SER A CA 1
ATOM 773 C C . SER A 1 99 ? -11.507 -1.205 -1.192 1.00 90.81 99 SER A C 1
ATOM 775 O O . SER A 1 99 ? -11.123 -1.116 -2.359 1.00 90.81 99 SER A O 1
ATOM 777 N N . PRO A 1 100 ? -11.965 -0.111 -0.530 1.00 91.69 100 PRO A N 1
ATOM 778 C CA . PRO A 1 100 ? -11.939 1.213 -1.150 1.00 91.69 100 PRO A CA 1
ATOM 779 C C . PRO A 1 100 ? -10.521 1.671 -1.470 1.00 91.69 100 PRO A C 1
ATOM 781 O O . PRO A 1 100 ? -10.312 2.281 -2.510 1.00 91.69 100 PRO A O 1
ATOM 784 N N . LEU A 1 101 ? -9.542 1.373 -0.614 1.00 93.62 101 LEU A N 1
ATOM 785 C CA . LEU A 1 101 ? -8.166 1.789 -0.861 1.00 93.62 101 LEU A CA 1
ATOM 786 C C . LEU A 1 101 ? -7.577 1.082 -2.089 1.00 93.62 101 LEU A C 1
ATOM 788 O O . LEU A 1 101 ? -7.039 1.742 -2.974 1.00 93.62 101 LEU A O 1
ATOM 792 N N . ALA A 1 102 ? -7.750 -0.238 -2.190 1.00 94.62 102 ALA A N 1
ATOM 793 C CA . ALA A 1 102 ? -7.342 -1.015 -3.358 1.00 94.62 102 ALA A CA 1
ATOM 794 C C . ALA A 1 102 ? -8.024 -0.511 -4.639 1.00 94.62 102 ALA A C 1
ATOM 796 O O . ALA A 1 102 ? -7.360 -0.355 -5.667 1.00 94.62 102 ALA A O 1
ATOM 797 N N . LEU A 1 103 ? -9.322 -0.189 -4.556 1.00 94.56 103 LEU A N 1
ATOM 798 C CA . LEU A 1 103 ? -10.089 0.387 -5.657 1.00 94.56 103 LEU A CA 1
ATOM 799 C C . LEU A 1 103 ? -9.575 1.774 -6.061 1.00 94.56 103 LEU A C 1
ATOM 801 O O . LEU A 1 103 ? -9.484 2.040 -7.255 1.00 94.56 103 LEU A O 1
ATOM 805 N N . ILE A 1 104 ? -9.219 2.644 -5.111 1.00 94.75 104 ILE A N 1
ATOM 806 C CA . ILE A 1 104 ? -8.658 3.975 -5.395 1.00 94.75 104 ILE A CA 1
ATOM 807 C C . ILE A 1 104 ? -7.352 3.841 -6.181 1.00 94.75 104 ILE A C 1
ATOM 809 O O . ILE A 1 104 ? -7.224 4.453 -7.238 1.00 94.75 104 ILE A O 1
ATOM 813 N N . PHE A 1 105 ? -6.416 3.007 -5.717 1.00 95.12 105 PHE A N 1
ATOM 814 C CA . PHE A 1 105 ? -5.151 2.780 -6.426 1.00 95.12 105 PHE A CA 1
ATOM 815 C C . PHE A 1 105 ? -5.374 2.170 -7.813 1.00 95.12 105 PHE A C 1
ATOM 817 O O . PHE A 1 105 ? -4.782 2.624 -8.789 1.00 95.12 105 PHE A O 1
ATOM 824 N N . GLN A 1 106 ? -6.270 1.186 -7.921 1.00 94.81 106 GLN A N 1
ATOM 825 C CA . GLN A 1 106 ? -6.589 0.542 -9.193 1.00 94.81 106 GLN A CA 1
ATOM 826 C C . GLN A 1 106 ? -7.266 1.505 -10.180 1.00 94.81 106 GLN A C 1
ATOM 828 O O . GLN A 1 106 ? -6.941 1.509 -11.365 1.00 94.81 106 GLN A O 1
ATOM 833 N N . SER A 1 107 ? -8.183 2.345 -9.702 1.00 94.44 107 SER A N 1
ATOM 834 C CA . SER A 1 107 ? -8.865 3.349 -10.526 1.00 94.44 107 SER A CA 1
ATOM 835 C C . SER A 1 107 ? -7.885 4.428 -10.974 1.00 94.44 107 SER A C 1
ATOM 837 O O . SER A 1 107 ? -7.851 4.768 -12.151 1.00 94.44 107 SER A O 1
ATOM 839 N N . ALA A 1 108 ? -7.027 4.907 -10.067 1.00 93.62 108 ALA A N 1
ATOM 840 C CA . ALA A 1 108 ? -5.956 5.839 -10.402 1.00 93.62 108 ALA A CA 1
ATOM 841 C C . ALA A 1 108 ? -5.008 5.255 -11.460 1.00 93.62 108 ALA A C 1
ATOM 843 O O . ALA A 1 108 ? -4.602 5.980 -12.362 1.00 93.62 108 ALA A O 1
ATOM 844 N N . ALA A 1 109 ? -4.710 3.952 -11.395 1.00 93.12 109 ALA A N 1
ATOM 845 C CA . ALA A 1 109 ? -3.945 3.259 -12.425 1.00 93.12 109 ALA A CA 1
ATOM 846 C C . ALA A 1 109 ? -4.686 3.260 -13.775 1.00 93.12 109 ALA A C 1
ATOM 848 O O . ALA A 1 109 ? -4.101 3.621 -14.786 1.00 93.12 109 ALA A O 1
ATOM 849 N N . LEU A 1 110 ? -5.976 2.916 -13.808 1.00 93.25 110 LEU A N 1
ATOM 850 C CA . LEU A 1 110 ? -6.759 2.836 -15.053 1.00 93.25 110 LEU A CA 1
ATOM 851 C C . LEU A 1 110 ? -6.990 4.190 -15.748 1.00 93.25 110 LEU A C 1
ATOM 853 O O . LEU A 1 110 ? -7.239 4.222 -16.952 1.00 93.25 110 LEU A O 1
ATOM 857 N N . LEU A 1 111 ? -6.892 5.300 -15.010 1.00 92.44 111 LEU A N 1
ATOM 858 C CA . LEU A 1 111 ? -6.955 6.659 -15.564 1.00 92.44 111 LEU A CA 1
ATOM 859 C C . LEU A 1 111 ? -5.664 7.078 -16.288 1.00 92.44 111 LEU A C 1
ATOM 861 O O . LEU A 1 111 ? -5.634 8.119 -16.942 1.00 92.44 111 LEU A O 1
ATOM 865 N N . ARG A 1 112 ? -4.591 6.292 -16.169 1.00 90.19 112 ARG A N 1
ATOM 866 C CA . ARG A 1 112 ? -3.311 6.554 -16.827 1.00 90.19 112 ARG A CA 1
ATOM 867 C C . ARG A 1 112 ? -3.365 6.134 -18.303 1.00 90.19 112 ARG A C 1
ATOM 869 O O . ARG A 1 112 ? -3.828 5.028 -18.586 1.00 90.19 112 ARG A O 1
ATOM 876 N N . PRO A 1 113 ? -2.859 6.947 -19.250 1.00 87.81 113 PRO A N 1
ATOM 877 C CA . PRO A 1 113 ? -2.762 6.562 -20.663 1.00 87.81 113 PRO A CA 1
ATOM 878 C C . PRO A 1 113 ? -2.056 5.216 -20.885 1.00 87.81 113 PRO A C 1
ATOM 880 O O . PRO A 1 113 ? -2.452 4.431 -21.746 1.00 87.81 113 PRO A O 1
ATOM 883 N N . GLU A 1 114 ? -1.050 4.927 -20.059 1.00 88.12 114 GLU A N 1
ATOM 884 C CA . GLU A 1 114 ? -0.235 3.711 -20.077 1.00 88.12 114 GLU A CA 1
ATOM 885 C C . GLU A 1 114 ? -1.064 2.429 -19.852 1.00 88.12 114 GLU A C 1
ATOM 887 O O . GLU A 1 114 ? -0.661 1.354 -20.299 1.00 88.12 114 GLU A O 1
ATOM 892 N N . ALA A 1 115 ? -2.246 2.531 -19.225 1.00 86.06 115 ALA A N 1
ATOM 893 C CA . ALA A 1 115 ? -3.160 1.404 -19.013 1.00 86.06 115 ALA A CA 1
ATOM 894 C C . ALA A 1 115 ? -3.685 0.807 -20.331 1.00 86.06 115 ALA A C 1
ATOM 896 O O . ALA A 1 115 ? -4.000 -0.386 -20.413 1.00 86.06 115 ALA A O 1
ATOM 897 N N . TRP A 1 116 ? -3.766 1.636 -21.373 1.00 85.56 116 TRP A N 1
ATOM 898 C CA . TRP A 1 116 ? -4.331 1.275 -22.673 1.00 85.56 116 TRP A CA 1
ATOM 899 C C . TRP A 1 116 ? -3.265 1.007 -23.737 1.00 85.56 116 TRP A C 1
ATOM 901 O O . TRP A 1 116 ? -3.601 0.661 -24.869 1.00 85.56 116 TRP A O 1
ATOM 911 N N . GLN A 1 117 ? -1.988 1.126 -23.371 1.00 85.62 117 GLN A N 1
ATOM 912 C CA . GLN A 1 117 ? -0.859 0.915 -24.268 1.00 85.62 117 GLN A CA 1
ATOM 913 C C . GLN A 1 117 ? -0.273 -0.503 -24.131 1.00 85.62 117 GLN A C 1
ATOM 915 O O . GLN A 1 117 ? -0.296 -1.095 -23.038 1.00 85.62 117 GLN A O 1
ATOM 920 N N . PRO A 1 118 ? 0.278 -1.064 -25.226 1.00 83.12 118 PRO A N 1
ATOM 921 C CA . PRO A 1 118 ? 1.015 -2.320 -25.173 1.00 83.12 118 PRO A CA 1
ATOM 922 C C . PRO A 1 118 ? 2.174 -2.240 -24.180 1.00 83.12 118 PRO A C 1
ATOM 924 O O . PRO A 1 118 ? 2.794 -1.190 -24.008 1.00 83.12 118 PRO A O 1
ATOM 927 N N . ALA A 1 119 ? 2.483 -3.364 -23.541 1.00 82.12 119 ALA A N 1
ATOM 928 C CA . ALA A 1 119 ? 3.654 -3.451 -22.687 1.00 82.12 119 ALA A CA 1
ATOM 929 C C . ALA A 1 119 ? 4.930 -3.210 -23.506 1.00 82.12 119 ALA A C 1
ATOM 931 O O . ALA A 1 119 ? 5.137 -3.833 -24.549 1.00 82.12 119 ALA A O 1
ATOM 932 N N . VAL A 1 120 ? 5.795 -2.320 -23.023 1.00 80.81 120 VAL A N 1
ATOM 933 C CA . VAL A 1 120 ? 7.097 -2.072 -23.645 1.00 80.81 120 VAL A CA 1
ATOM 934 C C . VAL A 1 120 ? 8.103 -3.039 -23.041 1.00 80.81 120 VAL A C 1
ATOM 936 O O . VAL A 1 120 ? 8.320 -3.054 -21.828 1.00 80.81 120 VAL A O 1
ATOM 939 N N . ARG A 1 121 ? 8.716 -3.866 -23.892 1.00 79.00 121 ARG A N 1
ATOM 940 C CA . ARG A 1 121 ? 9.720 -4.835 -23.455 1.00 79.00 121 ARG A CA 1
ATOM 941 C C . ARG A 1 121 ? 10.926 -4.103 -22.874 1.00 79.00 121 ARG A C 1
ATOM 943 O O . ARG A 1 121 ? 11.474 -3.201 -23.509 1.00 79.00 121 ARG A O 1
ATOM 950 N N . ARG A 1 122 ? 11.361 -4.506 -21.680 1.00 76.12 122 ARG A N 1
ATOM 951 C CA . ARG A 1 122 ? 12.596 -3.978 -21.094 1.00 76.12 122 ARG A CA 1
ATOM 952 C C . ARG A 1 122 ? 13.805 -4.564 -21.817 1.00 76.12 122 ARG A C 1
ATOM 954 O O . ARG A 1 122 ? 13.841 -5.746 -22.147 1.00 76.12 122 ARG A O 1
ATOM 961 N N . THR A 1 123 ? 14.801 -3.718 -22.057 1.00 64.94 123 THR A N 1
ATOM 962 C CA . THR A 1 123 ? 16.071 -4.097 -22.696 1.00 64.94 123 THR A CA 1
ATOM 963 C C . THR A 1 123 ? 17.151 -4.480 -21.683 1.00 64.94 123 THR A C 1
A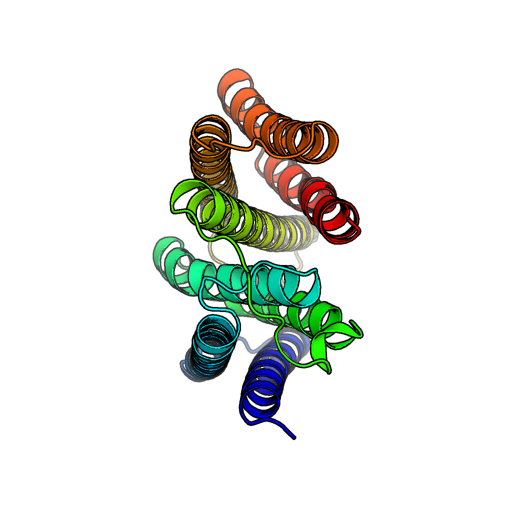TOM 965 O O . THR A 1 123 ? 18.165 -5.053 -22.063 1.00 64.94 123 THR A O 1
ATOM 968 N N . SER A 1 124 ? 16.937 -4.197 -20.394 1.00 65.50 124 SER A N 1
ATOM 969 C CA . SER A 1 124 ? 17.852 -4.526 -19.301 1.00 65.50 124 SER A CA 1
ATOM 970 C C . SER A 1 124 ? 17.064 -5.065 -18.106 1.00 65.50 124 SER A C 1
ATOM 972 O O . SER A 1 124 ? 16.104 -4.436 -17.654 1.00 65.50 124 SER A O 1
ATOM 974 N N . PHE A 1 125 ? 17.484 -6.234 -17.623 1.00 70.44 125 PHE A N 1
ATOM 975 C CA . PHE A 1 125 ? 16.959 -6.907 -16.437 1.00 70.44 125 PHE A CA 1
ATOM 976 C C . PHE A 1 125 ? 18.089 -7.097 -15.438 1.00 70.44 125 PHE A C 1
ATOM 978 O O . PHE A 1 125 ? 19.245 -7.284 -15.820 1.00 70.44 125 PHE A O 1
ATOM 985 N N . GLY A 1 126 ? 17.750 -7.060 -14.157 1.00 83.00 126 GLY A N 1
ATOM 986 C CA . GLY A 1 126 ? 18.709 -7.282 -13.092 1.00 83.00 126 GLY A CA 1
ATOM 987 C C . GLY A 1 126 ? 17.990 -7.664 -11.814 1.00 83.00 126 GLY A C 1
ATOM 988 O O . GLY A 1 126 ? 16.976 -7.061 -11.458 1.00 83.00 126 GLY A O 1
ATOM 989 N N . PHE A 1 127 ? 18.552 -8.640 -11.107 1.00 89.25 127 PHE A N 1
ATOM 990 C CA . PHE A 1 127 ? 18.019 -9.111 -9.833 1.00 89.25 127 PHE A CA 1
ATOM 991 C C . PHE A 1 127 ? 17.865 -7.962 -8.820 1.00 89.25 127 PHE A C 1
ATOM 993 O O . PHE A 1 127 ? 16.796 -7.793 -8.238 1.00 89.25 127 PHE A O 1
ATOM 1000 N N . TRP A 1 128 ? 18.894 -7.116 -8.671 1.00 92.00 128 TRP A N 1
ATOM 1001 C CA . TRP A 1 128 ? 18.885 -6.000 -7.718 1.00 92.00 128 TRP A CA 1
ATOM 1002 C C . TRP A 1 128 ? 17.847 -4.910 -8.043 1.00 92.00 128 TRP A C 1
ATOM 1004 O O . TRP A 1 128 ? 17.084 -4.562 -7.137 1.00 92.00 128 TRP A O 1
ATOM 1014 N N . PRO A 1 129 ? 17.739 -4.395 -9.291 1.00 88.38 129 PRO A N 1
ATOM 1015 C CA . PRO A 1 129 ? 16.672 -3.469 -9.676 1.00 88.38 129 PRO A CA 1
ATOM 1016 C C . PRO A 1 129 ? 15.254 -3.981 -9.426 1.00 88.38 129 PRO A C 1
ATOM 1018 O O . PRO A 1 129 ? 14.419 -3.240 -8.901 1.00 88.38 129 PRO A O 1
ATOM 1021 N N . GLU A 1 130 ? 14.973 -5.235 -9.786 1.00 90.25 130 GLU A N 1
ATOM 1022 C CA . GLU A 1 130 ? 13.637 -5.812 -9.617 1.00 90.25 130 GLU A CA 1
ATOM 1023 C C . GLU A 1 130 ? 13.297 -6.025 -8.144 1.00 90.25 130 GLU A C 1
ATOM 1025 O O . GLU A 1 130 ? 12.219 -5.625 -7.699 1.00 90.25 130 GLU A O 1
ATOM 1030 N N . LEU A 1 131 ? 14.234 -6.582 -7.371 1.00 92.44 131 LEU A N 1
ATOM 1031 C CA . LEU A 1 131 ? 14.036 -6.823 -5.947 1.00 92.44 131 LEU A CA 1
ATOM 1032 C C . LEU A 1 131 ? 13.880 -5.512 -5.164 1.00 92.44 131 LEU A C 1
ATOM 1034 O O . LEU A 1 131 ? 12.982 -5.405 -4.330 1.00 92.44 131 LEU A O 1
ATOM 1038 N N . HIS A 1 132 ? 14.688 -4.490 -5.463 1.00 92.31 132 HIS A N 1
ATOM 1039 C CA . HIS A 1 132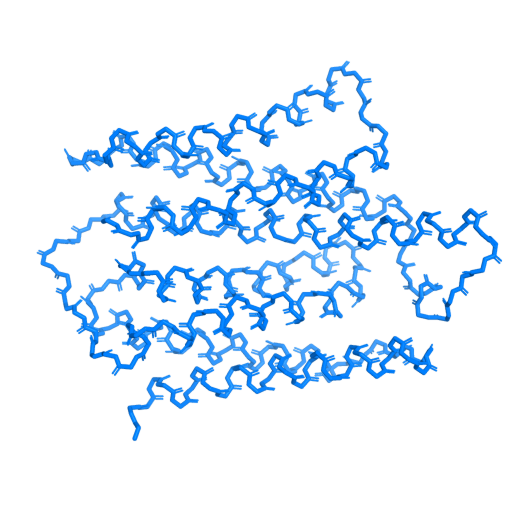 ? 14.547 -3.155 -4.872 1.00 92.31 132 HIS A CA 1
ATOM 1040 C C . HIS A 1 132 ? 13.153 -2.564 -5.103 1.00 92.31 132 HIS A C 1
ATOM 1042 O O . HIS A 1 132 ? 12.517 -2.093 -4.154 1.00 92.31 132 HIS A O 1
ATOM 1048 N N . ALA A 1 133 ? 12.688 -2.577 -6.358 1.00 90.56 133 ALA A N 1
ATOM 1049 C CA . ALA A 1 133 ? 11.398 -2.005 -6.721 1.00 90.56 133 ALA A CA 1
ATOM 1050 C C . ALA A 1 133 ? 10.253 -2.780 -6.056 1.00 90.56 133 ALA A C 1
ATOM 1052 O O . ALA A 1 133 ? 9.390 -2.166 -5.426 1.00 90.56 133 ALA A O 1
ATOM 1053 N N . ALA A 1 134 ? 10.295 -4.115 -6.095 1.00 94.25 134 ALA A N 1
ATOM 1054 C CA . ALA A 1 134 ? 9.292 -4.961 -5.458 1.00 94.25 134 ALA A CA 1
ATOM 1055 C C . ALA A 1 134 ? 9.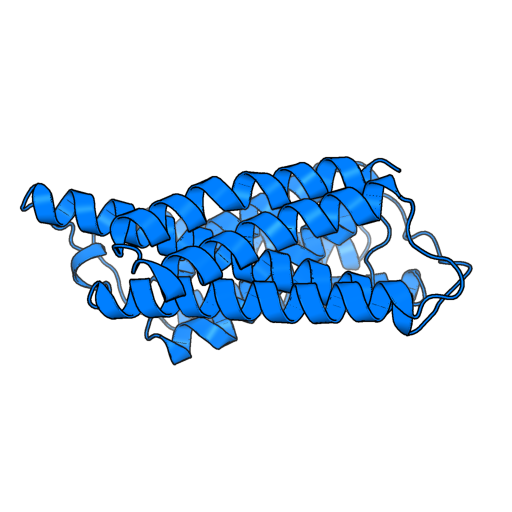220 -4.709 -3.945 1.00 94.25 134 ALA A C 1
ATOM 1057 O O . ALA A 1 134 ? 8.145 -4.410 -3.425 1.00 94.25 134 ALA A O 1
ATOM 1058 N N . LEU A 1 135 ? 10.355 -4.753 -3.237 1.00 96.00 135 LEU A N 1
ATOM 1059 C CA . LEU A 1 135 ? 10.407 -4.503 -1.791 1.00 96.00 135 LEU A CA 1
ATOM 1060 C C . LEU A 1 135 ? 9.887 -3.106 -1.428 1.00 96.00 135 LEU A C 1
ATOM 1062 O O . LEU A 1 135 ? 9.119 -2.968 -0.475 1.00 96.00 135 LEU A O 1
ATOM 1066 N N . SER A 1 136 ? 10.245 -2.084 -2.210 1.00 94.69 136 SER A N 1
ATOM 1067 C CA . SER A 1 136 ? 9.783 -0.709 -1.991 1.00 94.69 136 SER A CA 1
ATOM 1068 C C . SER A 1 136 ? 8.266 -0.573 -2.166 1.00 94.69 136 SER A C 1
ATOM 1070 O O . SER A 1 136 ? 7.602 0.055 -1.339 1.00 94.69 136 SER A O 1
ATOM 1072 N N . LEU A 1 137 ? 7.682 -1.195 -3.195 1.00 95.25 137 LEU A N 1
ATOM 1073 C CA . LEU A 1 137 ? 6.234 -1.133 -3.423 1.00 95.25 137 LEU A CA 1
ATOM 1074 C C . LEU A 1 137 ? 5.450 -1.968 -2.400 1.00 95.25 137 LEU A C 1
ATOM 1076 O O . LEU A 1 137 ? 4.383 -1.539 -1.952 1.00 95.25 137 LEU A O 1
ATOM 1080 N N . VAL A 1 138 ? 5.982 -3.115 -1.962 1.00 97.19 138 VAL A N 1
ATOM 1081 C CA . VAL A 1 138 ? 5.374 -3.888 -0.864 1.00 97.19 138 VAL A CA 1
ATOM 1082 C C . VAL A 1 138 ? 5.447 -3.104 0.453 1.00 97.19 138 VAL A C 1
ATOM 1084 O O . VAL A 1 138 ? 4.463 -3.076 1.194 1.00 97.19 138 VAL A O 1
ATOM 1087 N N . ALA A 1 139 ? 6.547 -2.390 0.721 1.00 97.56 139 ALA A N 1
ATOM 1088 C CA . ALA A 1 139 ? 6.636 -1.474 1.860 1.00 97.56 139 ALA A CA 1
ATOM 1089 C C . ALA A 1 139 ? 5.543 -0.393 1.808 1.00 97.56 139 ALA A C 1
ATOM 1091 O O . ALA A 1 139 ? 4.888 -0.126 2.817 1.00 97.56 139 ALA A O 1
ATOM 1092 N N . TYR A 1 140 ? 5.280 0.177 0.628 1.00 96.56 140 TYR A N 1
ATOM 1093 C CA . TYR A 1 140 ? 4.207 1.161 0.443 1.00 96.56 140 TYR A CA 1
ATOM 1094 C C . TYR A 1 140 ? 2.828 0.546 0.703 1.00 96.56 140 TYR A C 1
ATOM 1096 O O . TYR A 1 140 ? 1.991 1.186 1.340 1.00 96.56 140 TYR A O 1
ATOM 1104 N N . GLY A 1 141 ? 2.605 -0.712 0.310 1.00 96.94 141 GLY A N 1
ATOM 1105 C CA . GLY A 1 141 ? 1.401 -1.462 0.678 1.00 96.94 141 GLY A CA 1
ATOM 1106 C C . GLY A 1 141 ? 1.238 -1.639 2.196 1.00 96.94 141 GLY A C 1
ATOM 1107 O O . GLY A 1 141 ? 0.136 -1.476 2.725 1.00 96.94 141 GLY A O 1
ATOM 1108 N N . ALA A 1 142 ? 2.328 -1.893 2.927 1.00 97.44 142 ALA A N 1
ATOM 1109 C CA . ALA A 1 142 ? 2.296 -1.990 4.388 1.00 97.44 142 ALA A CA 1
ATOM 1110 C C . ALA A 1 142 ? 1.955 -0.638 5.039 1.00 97.44 142 ALA A C 1
ATOM 1112 O O . ALA A 1 142 ? 1.093 -0.572 5.920 1.00 97.44 142 ALA A O 1
ATOM 1113 N N . PHE A 1 143 ? 2.555 0.455 4.560 1.00 97.75 143 PHE A N 1
ATOM 1114 C CA . PHE A 1 143 ? 2.236 1.810 5.018 1.00 97.75 143 PHE A CA 1
ATOM 1115 C C . PHE A 1 143 ? 0.791 2.221 4.697 1.00 97.75 143 PHE A C 1
ATOM 1117 O O . PHE A 1 143 ? 0.134 2.864 5.519 1.00 97.75 143 PHE A O 1
ATOM 1124 N N . ALA A 1 144 ? 0.259 1.791 3.553 1.00 96.69 144 ALA A N 1
ATOM 1125 C CA . ALA A 1 144 ? -1.132 2.004 3.164 1.00 96.69 144 ALA A CA 1
ATOM 1126 C C . ALA A 1 144 ? -2.107 1.306 4.129 1.00 96.69 144 ALA A C 1
ATOM 1128 O O . ALA A 1 144 ? -3.099 1.895 4.575 1.00 96.69 144 ALA A O 1
ATOM 1129 N N . LEU A 1 145 ? -1.806 0.066 4.527 1.00 95.56 145 LEU A N 1
ATOM 1130 C CA . LEU A 1 145 ? -2.579 -0.633 5.554 1.00 95.56 145 LEU A CA 1
ATOM 1131 C C . LEU A 1 145 ? -2.410 0.001 6.940 1.00 95.56 145 LEU A C 1
ATOM 1133 O O . LEU A 1 145 ? -3.381 0.050 7.696 1.00 95.56 145 LEU A O 1
ATOM 1137 N N . ALA A 1 146 ? -1.228 0.530 7.276 1.00 96.25 146 ALA A N 1
ATOM 1138 C CA . ALA A 1 146 ? -1.027 1.267 8.525 1.00 96.25 146 ALA A CA 1
ATOM 1139 C C . ALA A 1 146 ? -1.894 2.535 8.566 1.00 96.25 146 ALA A C 1
ATOM 1141 O O . ALA A 1 146 ? -2.535 2.808 9.581 1.00 96.25 146 ALA A O 1
ATOM 1142 N N . CYS A 1 147 ? -1.976 3.268 7.451 1.00 96.50 147 CYS A N 1
ATOM 1143 C CA . CYS A 1 147 ? -2.889 4.398 7.278 1.00 96.50 147 CYS A CA 1
ATOM 1144 C C . CYS A 1 147 ? -4.350 3.969 7.450 1.00 96.50 147 CYS A C 1
ATOM 1146 O O . CYS A 1 147 ? -5.088 4.573 8.228 1.00 96.50 147 CYS A O 1
ATOM 1148 N N . THR A 1 148 ? -4.740 2.866 6.810 1.00 93.75 148 THR A N 1
ATOM 1149 C CA . THR A 1 148 ? -6.085 2.282 6.925 1.00 93.75 148 THR A CA 1
ATOM 1150 C C . THR A 1 148 ? -6.440 1.980 8.385 1.00 93.75 148 THR A C 1
ATOM 1152 O O . THR A 1 148 ? -7.469 2.435 8.889 1.00 93.75 148 THR A O 1
ATOM 1155 N N . ALA A 1 149 ? -5.560 1.276 9.099 1.00 93.44 149 ALA A N 1
ATOM 1156 C CA . ALA A 1 149 ? -5.729 0.971 10.516 1.00 93.44 149 ALA A CA 1
ATOM 1157 C C . ALA A 1 149 ? -5.723 2.243 11.390 1.00 93.44 149 ALA A C 1
ATOM 1159 O O . ALA A 1 149 ? -6.488 2.334 12.351 1.00 93.44 149 ALA A O 1
ATOM 1160 N N . GLY A 1 150 ? -4.923 3.252 11.035 1.00 94.69 150 GLY A N 1
ATOM 1161 C CA . GLY A 1 150 ? -4.907 4.567 11.679 1.00 94.69 150 GLY A CA 1
ATOM 1162 C C . GLY A 1 150 ? -6.236 5.314 11.541 1.00 94.69 150 GLY A C 1
ATOM 1163 O O . GLY A 1 150 ? -6.770 5.817 12.530 1.00 94.69 150 GLY A O 1
ATOM 1164 N N . ILE A 1 151 ? -6.831 5.327 10.347 1.00 93.12 151 ILE A N 1
ATOM 1165 C CA . ILE A 1 151 ? -8.162 5.907 10.113 1.00 93.12 151 ILE A CA 1
ATOM 1166 C C . ILE A 1 151 ? -9.218 5.155 10.931 1.00 93.12 151 ILE A C 1
ATOM 1168 O O . ILE A 1 151 ? -10.014 5.789 11.629 1.00 93.12 151 ILE A O 1
ATOM 1172 N N . MET A 1 152 ? -9.192 3.817 10.910 1.00 90.25 152 MET A N 1
ATOM 1173 C CA . MET A 1 152 ? -10.092 2.985 11.719 1.00 90.25 152 MET A CA 1
ATOM 1174 C C . MET A 1 152 ? -9.991 3.330 13.209 1.00 90.25 152 MET A C 1
ATOM 1176 O O . MET A 1 152 ? -11.015 3.555 13.858 1.00 90.25 152 MET A O 1
ATOM 1180 N N . PHE A 1 153 ? -8.765 3.442 13.731 1.00 92.88 153 PHE A N 1
ATOM 1181 C CA . PHE A 1 153 ? -8.502 3.851 15.109 1.00 92.88 153 PHE A CA 1
ATOM 1182 C C . PHE A 1 153 ? -9.115 5.221 15.414 1.00 92.88 153 PHE A C 1
ATOM 1184 O O . PHE A 1 153 ? -9.816 5.378 16.410 1.00 92.88 153 PHE A O 1
ATOM 1191 N N . LEU A 1 154 ? -8.857 6.229 14.574 1.00 93.56 154 LEU A N 1
ATOM 1192 C CA . LEU A 1 154 ? -9.300 7.603 14.828 1.00 93.56 154 LEU A CA 1
ATOM 1193 C C . LEU A 1 154 ? -10.825 7.724 14.822 1.00 93.56 154 LEU A C 1
ATOM 1195 O O . LEU A 1 154 ? -11.383 8.489 15.613 1.00 93.56 154 LEU A O 1
ATOM 1199 N N . ILE A 1 155 ? -11.505 6.971 13.957 1.00 90.19 155 ILE A N 1
ATOM 1200 C CA . ILE A 1 155 ? -12.969 6.924 13.946 1.00 90.19 155 ILE A CA 1
ATOM 1201 C C . ILE A 1 155 ? -13.485 6.238 15.220 1.00 90.19 155 ILE A C 1
ATOM 1203 O O . ILE A 1 155 ? -14.407 6.760 15.852 1.00 90.19 155 ILE A O 1
ATOM 1207 N N . GLN A 1 156 ? -12.879 5.119 15.633 1.00 88.19 156 GLN A N 1
ATOM 1208 C CA . GLN A 1 156 ? -13.271 4.400 16.850 1.00 88.19 156 GLN A CA 1
ATOM 1209 C C . GLN A 1 156 ? -13.054 5.251 18.116 1.00 88.19 156 GLN A C 1
ATOM 1211 O O . GLN A 1 156 ? -13.967 5.369 18.932 1.00 88.19 156 GLN A O 1
ATOM 1216 N N . ASP A 1 157 ? -11.900 5.915 18.248 1.00 91.00 157 ASP A N 1
ATOM 1217 C CA . ASP A 1 157 ? -11.578 6.831 19.357 1.00 91.00 157 ASP A CA 1
ATOM 1218 C C . ASP A 1 157 ? -12.587 7.990 19.452 1.00 91.00 157 ASP A C 1
ATOM 1220 O O . ASP A 1 157 ? -13.045 8.343 20.540 1.00 91.00 157 ASP A O 1
ATOM 1224 N N . ARG A 1 158 ? -13.000 8.557 18.309 1.00 89.69 158 ARG A N 1
ATOM 1225 C CA . ARG A 1 158 ? -14.034 9.605 18.267 1.00 89.69 158 ARG A CA 1
ATOM 1226 C C . ARG A 1 158 ? -15.408 9.095 18.704 1.00 89.69 158 ARG A C 1
ATOM 1228 O O . ARG A 1 158 ? -16.099 9.813 19.424 1.00 89.69 158 ARG A O 1
ATOM 1235 N N . GLN A 1 159 ? -15.814 7.896 18.281 1.00 87.62 159 GLN A N 1
ATOM 1236 C CA . GLN A 1 159 ? -17.112 7.318 18.659 1.00 87.62 159 GLN A CA 1
ATOM 1237 C C . GLN A 1 159 ? -17.181 6.982 20.152 1.00 87.62 159 GLN A C 1
ATOM 1239 O O . GLN A 1 159 ? -18.196 7.259 20.792 1.00 87.62 159 GLN A O 1
ATOM 1244 N N . LEU A 1 160 ? -16.088 6.466 20.720 1.00 87.06 160 LEU A N 1
ATOM 1245 C CA . LEU A 1 160 ? -15.989 6.176 22.152 1.00 87.06 160 LEU A CA 1
ATOM 1246 C C . LEU A 1 160 ? -16.117 7.440 23.003 1.00 87.06 160 LEU A C 1
ATOM 1248 O O . LEU A 1 160 ? -16.894 7.460 23.951 1.00 87.06 160 LEU A O 1
ATOM 1252 N N . LYS A 1 161 ? -15.437 8.525 22.613 1.00 87.12 161 LYS A N 1
ATOM 1253 C CA . LYS A 1 161 ? -15.541 9.827 23.297 1.00 87.12 161 LYS A CA 1
ATOM 1254 C C . LYS A 1 161 ? -16.928 10.456 23.216 1.00 87.12 161 LYS A C 1
ATOM 1256 O O . LYS A 1 161 ? -17.288 11.248 24.074 1.00 87.12 161 LYS A O 1
ATOM 1261 N N . ARG A 1 162 ? -17.695 10.133 22.173 1.00 87.31 162 ARG A N 1
ATOM 1262 C CA . ARG A 1 162 ? -19.070 10.616 21.981 1.00 87.31 162 ARG A CA 1
ATOM 1263 C C . ARG A 1 162 ? -20.123 9.693 22.596 1.00 87.31 162 ARG A C 1
ATOM 1265 O O . ARG A 1 162 ? -21.305 9.947 22.400 1.00 87.31 162 ARG A O 1
ATOM 1272 N N . HIS A 1 163 ? -19.713 8.618 23.278 1.00 80.44 163 HIS A N 1
ATOM 1273 C CA . HIS A 1 163 ? -20.599 7.584 23.827 1.00 80.44 163 HIS A CA 1
ATOM 1274 C C . HIS A 1 163 ? -21.599 6.999 22.807 1.00 80.44 163 HIS A C 1
ATOM 1276 O O . HIS A 1 163 ? -22.621 6.429 23.178 1.00 80.44 163 HIS A O 1
ATOM 1282 N N . HIS A 1 164 ? -21.294 7.099 21.509 1.00 79.56 164 HIS A N 1
ATOM 1283 C CA . HIS A 1 164 ? -22.168 6.655 20.427 1.00 79.56 164 HIS A CA 1
ATOM 1284 C C . HIS A 1 164 ? -21.396 5.725 19.493 1.00 79.56 164 HIS A C 1
ATOM 1286 O O . HIS A 1 164 ? -20.828 6.145 18.482 1.00 79.56 164 HIS A O 1
ATOM 1292 N N . ILE A 1 165 ? -21.347 4.445 19.868 1.00 77.12 165 ILE A N 1
ATOM 1293 C CA . ILE A 1 165 ? -20.688 3.407 19.074 1.00 77.12 165 ILE A CA 1
ATOM 1294 C C . ILE A 1 165 ? -21.700 2.838 18.087 1.00 77.12 165 ILE A C 1
ATOM 1296 O O . ILE A 1 165 ? -22.649 2.143 18.462 1.00 77.12 165 ILE A O 1
ATOM 1300 N N . SER A 1 166 ? -21.473 3.117 16.812 1.00 77.25 166 SER A N 1
ATOM 1301 C CA . SER A 1 166 ? -22.271 2.558 15.728 1.00 77.25 166 SER A CA 1
ATOM 1302 C C . SER A 1 166 ? -22.175 1.019 15.699 1.00 77.25 166 SER A C 1
ATOM 1304 O O . SER A 1 166 ? -21.141 0.446 16.059 1.00 77.25 166 SER A O 1
ATOM 1306 N N . PRO A 1 167 ? -23.231 0.314 15.249 1.00 76.38 167 PRO A N 1
ATOM 1307 C CA . PRO A 1 167 ? -23.288 -1.148 15.278 1.00 76.38 167 PRO A CA 1
ATOM 1308 C C . PRO A 1 167 ? -22.113 -1.864 14.591 1.00 76.38 167 PRO A C 1
ATOM 1310 O O . PRO A 1 167 ? -21.662 -2.894 15.083 1.00 76.38 167 PRO A O 1
ATOM 1313 N N . VAL A 1 168 ? -21.573 -1.303 13.501 1.00 73.12 168 VAL A N 1
ATOM 1314 C CA . VAL A 1 168 ? -20.391 -1.857 12.815 1.00 73.12 168 VAL A CA 1
ATOM 1315 C C . VAL A 1 168 ? -19.139 -1.737 13.679 1.00 73.12 168 VAL A C 1
ATOM 1317 O O . VAL A 1 168 ? -18.360 -2.680 13.779 1.00 73.12 168 VAL A O 1
ATOM 1320 N N . PHE A 1 169 ? -18.952 -0.598 14.345 1.00 76.19 169 PHE A N 1
ATOM 1321 C CA . PHE A 1 169 ? -17.758 -0.324 15.143 1.00 76.19 169 PHE A CA 1
ATOM 1322 C C . PHE A 1 169 ? -17.764 -1.060 16.487 1.00 76.19 169 PHE A C 1
ATOM 1324 O O . PHE A 1 169 ? -16.697 -1.264 17.060 1.00 76.19 169 PHE A O 1
ATOM 1331 N N . ARG A 1 170 ? -18.926 -1.542 16.952 1.00 75.75 170 ARG A N 1
ATOM 1332 C CA . ARG A 1 170 ? -19.012 -2.494 18.075 1.00 75.75 170 ARG A CA 1
ATOM 1333 C C . ARG A 1 170 ? -18.345 -3.838 17.780 1.00 75.75 170 ARG A C 1
ATOM 1335 O O . ARG A 1 170 ? -17.975 -4.538 18.711 1.00 75.75 170 ARG A O 1
ATOM 1342 N N . GLN A 1 171 ? -18.190 -4.190 16.504 1.00 74.62 171 GLN A N 1
ATOM 1343 C CA . GLN A 1 171 ? -17.565 -5.444 16.078 1.00 74.62 171 GLN A CA 1
ATOM 1344 C C . GLN A 1 171 ? -16.068 -5.292 15.782 1.00 74.62 171 GLN A C 1
ATOM 1346 O O . GLN A 1 171 ? -15.405 -6.269 15.431 1.00 74.62 171 GLN A O 1
ATOM 1351 N N . LEU A 1 172 ? -15.523 -4.073 15.904 1.00 74.69 172 LEU A N 1
ATOM 1352 C CA . LEU A 1 172 ? -14.082 -3.864 15.825 1.00 74.69 172 LEU A CA 1
ATOM 1353 C C . LEU A 1 172 ? -13.392 -4.539 17.003 1.00 74.69 172 LEU A C 1
ATOM 1355 O O . LEU A 1 172 ? -13.917 -4.511 18.120 1.00 74.69 172 LEU A O 1
ATOM 1359 N N . PRO A 1 173 ? -12.186 -5.086 16.787 1.00 75.69 173 PRO A N 1
ATOM 1360 C CA . PRO A 1 173 ? -11.405 -5.558 17.905 1.00 75.69 173 PRO A CA 1
ATOM 1361 C C . PRO A 1 173 ? -11.059 -4.387 18.841 1.00 75.69 173 PRO A C 1
ATOM 1363 O O . PRO A 1 173 ? -11.085 -3.216 18.436 1.00 75.69 173 PRO A O 1
ATOM 1366 N N . PRO A 1 174 ? -10.716 -4.695 20.101 1.00 82.25 174 PRO A N 1
ATOM 1367 C CA . PRO A 1 174 ? -10.233 -3.708 21.054 1.00 82.25 174 PRO A CA 1
ATOM 1368 C C . PRO A 1 174 ? -9.121 -2.827 20.477 1.00 82.25 174 PRO A C 1
ATOM 1370 O O . PRO A 1 174 ? -8.260 -3.307 19.737 1.00 82.25 174 PRO A O 1
ATOM 1373 N N . ILE A 1 175 ? -9.098 -1.557 20.891 1.00 85.00 175 ILE A N 1
ATOM 1374 C CA . ILE A 1 175 ? -8.161 -0.522 20.421 1.00 85.00 175 ILE A CA 1
ATOM 1375 C C . ILE A 1 175 ? -6.705 -1.014 20.397 1.00 85.00 175 ILE A C 1
ATOM 1377 O O . ILE A 1 175 ? -5.964 -0.716 19.460 1.00 85.00 175 ILE A O 1
ATOM 1381 N N . HIS A 1 176 ? -6.303 -1.808 21.396 1.00 85.38 176 HIS A N 1
ATOM 1382 C CA . HIS A 1 176 ? -4.940 -2.322 21.502 1.00 85.38 176 HIS A CA 1
ATOM 1383 C C . HIS A 1 176 ? -4.522 -3.175 20.287 1.00 85.38 176 HIS A C 1
ATOM 1385 O O . HIS A 1 176 ? -3.367 -3.095 19.869 1.00 85.38 176 HIS A O 1
ATOM 1391 N N . TYR A 1 177 ? -5.437 -3.950 19.685 1.00 87.69 177 TYR A N 1
ATOM 1392 C CA . TYR A 1 177 ? -5.143 -4.745 18.487 1.00 87.69 177 TYR A CA 1
ATOM 1393 C C . TYR A 1 177 ? -4.883 -3.843 17.284 1.00 87.69 177 TYR A C 1
ATOM 1395 O O . TYR A 1 177 ? -3.941 -4.086 16.533 1.00 87.69 177 TYR A O 1
ATOM 1403 N N . ILE A 1 178 ? -5.667 -2.771 17.135 1.00 89.81 178 ILE A N 1
ATOM 1404 C CA . ILE A 1 178 ? -5.481 -1.794 16.057 1.00 89.81 178 ILE A CA 1
ATOM 1405 C C . ILE A 1 178 ? -4.144 -1.069 16.236 1.00 89.81 178 ILE A C 1
ATOM 1407 O O . ILE A 1 178 ? -3.384 -0.940 15.282 1.00 89.81 178 ILE A O 1
ATOM 1411 N N . THR A 1 179 ? -3.798 -0.660 17.461 1.00 91.81 179 THR A N 1
ATOM 1412 C CA . THR A 1 179 ? -2.491 -0.042 17.746 1.00 91.81 179 THR A CA 1
ATOM 1413 C C . THR A 1 179 ? -1.329 -0.992 17.460 1.00 91.81 179 THR A C 1
ATOM 1415 O O . THR A 1 179 ? -0.337 -0.579 16.859 1.00 91.81 179 THR A O 1
ATOM 1418 N N . ARG A 1 180 ? -1.450 -2.272 17.840 1.00 92.44 180 ARG A N 1
ATOM 1419 C CA . ARG A 1 180 ? -0.433 -3.292 17.547 1.00 92.44 180 ARG A CA 1
ATOM 1420 C C . ARG A 1 180 ? -0.291 -3.528 16.043 1.00 92.44 180 ARG A C 1
ATOM 1422 O O . ARG A 1 180 ? 0.832 -3.678 15.572 1.00 92.44 180 ARG A O 1
ATOM 1429 N N . ALA A 1 181 ? -1.398 -3.515 15.301 1.00 93.19 181 ALA A N 1
ATOM 1430 C CA . ALA A 1 181 ? -1.387 -3.624 13.848 1.00 93.19 181 ALA A CA 1
ATOM 1431 C C . ALA A 1 181 ? -0.720 -2.408 13.191 1.00 93.19 181 ALA A C 1
ATOM 1433 O O . ALA A 1 181 ? 0.148 -2.597 12.350 1.00 93.19 181 ALA A O 1
ATOM 1434 N N . ILE A 1 182 ? -1.045 -1.177 13.611 1.00 94.94 182 ILE A N 1
ATOM 1435 C CA . ILE A 1 182 ? -0.405 0.050 13.099 1.00 94.94 182 ILE A CA 1
ATOM 1436 C C . ILE A 1 182 ? 1.112 -0.015 13.303 1.00 94.94 182 ILE A C 1
ATOM 1438 O O . ILE A 1 182 ? 1.867 0.152 12.349 1.00 94.94 182 ILE A O 1
ATOM 1442 N N . ARG A 1 183 ? 1.564 -0.301 14.531 1.00 95.06 183 ARG A N 1
ATOM 1443 C CA . ARG A 1 183 ? 2.998 -0.400 14.850 1.00 95.06 183 ARG A CA 1
ATOM 1444 C C . ARG A 1 183 ? 3.681 -1.525 14.076 1.00 95.06 183 ARG A C 1
ATOM 1446 O O . ARG A 1 183 ? 4.756 -1.311 13.529 1.00 95.06 183 ARG A O 1
ATOM 1453 N N . GLY A 1 184 ? 3.044 -2.695 14.002 1.00 94.94 184 GLY A N 1
ATOM 1454 C CA . GLY A 1 184 ? 3.546 -3.840 13.245 1.00 94.94 184 GLY A CA 1
ATOM 1455 C C . GLY A 1 184 ? 3.697 -3.527 11.759 1.00 94.94 184 GLY A C 1
ATOM 1456 O O . GLY A 1 184 ? 4.757 -3.762 11.200 1.00 94.94 184 GLY A O 1
ATOM 1457 N N . LEU A 1 185 ? 2.686 -2.916 11.141 1.00 96.19 185 LEU A N 1
ATOM 1458 C CA . LEU A 1 185 ? 2.705 -2.526 9.730 1.00 96.19 185 LEU A CA 1
ATOM 1459 C C . LE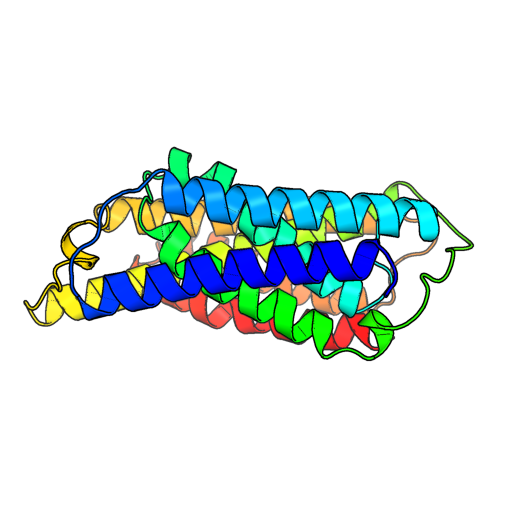U A 1 185 ? 3.747 -1.444 9.430 1.00 96.19 185 LEU A C 1
ATOM 1461 O O . LEU A 1 185 ? 4.433 -1.544 8.415 1.00 96.19 185 LEU A O 1
ATOM 1465 N N . ILE A 1 186 ? 3.904 -0.443 10.307 1.00 97.44 186 ILE A N 1
ATOM 1466 C CA . ILE A 1 186 ? 4.974 0.558 10.175 1.00 97.44 186 ILE A CA 1
ATOM 1467 C C . ILE A 1 186 ? 6.341 -0.122 10.273 1.00 97.44 186 ILE A C 1
ATOM 1469 O O . ILE A 1 186 ? 7.204 0.141 9.442 1.00 97.44 186 ILE A O 1
ATOM 1473 N N . LEU A 1 187 ? 6.542 -1.015 11.246 1.00 97.44 187 LEU A N 1
ATOM 1474 C CA . LEU A 1 187 ? 7.793 -1.758 11.384 1.00 97.44 187 LEU A CA 1
ATOM 1475 C C . LEU A 1 187 ? 8.077 -2.610 10.144 1.00 97.44 187 LEU A C 1
ATOM 1477 O O . LEU A 1 187 ? 9.152 -2.496 9.563 1.00 97.44 187 LEU A O 1
ATOM 1481 N N . THR A 1 188 ? 7.112 -3.418 9.703 1.00 96.88 188 THR A N 1
ATOM 1482 C CA . THR A 1 188 ? 7.239 -4.258 8.508 1.00 96.88 188 THR A CA 1
ATOM 1483 C C . THR A 1 188 ? 7.546 -3.420 7.270 1.00 96.88 188 THR A C 1
ATOM 1485 O O . THR A 1 188 ? 8.484 -3.744 6.547 1.00 96.88 188 THR A O 1
ATOM 1488 N N . GLY A 1 189 ? 6.819 -2.322 7.044 1.00 97.69 189 GLY A N 1
ATOM 1489 C CA . GLY A 1 189 ? 7.076 -1.417 5.923 1.00 97.69 189 GLY A CA 1
ATOM 1490 C C . GLY A 1 189 ? 8.477 -0.804 5.976 1.00 97.69 189 GLY A C 1
ATOM 1491 O O . GLY A 1 189 ? 9.191 -0.823 4.978 1.00 97.69 189 GLY A O 1
ATOM 1492 N N . THR A 1 190 ? 8.925 -0.339 7.144 1.00 98.06 190 THR A N 1
ATOM 1493 C CA . THR A 1 190 ? 10.274 0.226 7.319 1.00 98.06 190 THR A CA 1
ATOM 1494 C C . THR A 1 190 ? 11.372 -0.817 7.105 1.00 98.06 190 THR A C 1
ATOM 1496 O O . THR A 1 190 ? 12.386 -0.512 6.478 1.00 98.06 190 THR A O 1
ATOM 1499 N N . LEU A 1 191 ? 11.187 -2.055 7.573 1.00 98.06 191 LEU A N 1
ATOM 1500 C CA . LEU A 1 191 ? 12.146 -3.143 7.346 1.00 98.06 191 LEU A CA 1
ATOM 1501 C C . LEU A 1 191 ? 12.233 -3.515 5.862 1.00 98.06 191 LEU A C 1
ATOM 1503 O O . LEU A 1 191 ? 13.334 -3.626 5.323 1.00 98.06 191 LEU A O 1
ATOM 1507 N N . LEU A 1 192 ? 11.089 -3.633 5.184 1.00 97.88 192 LEU A N 1
ATOM 1508 C CA . LEU A 1 192 ? 11.038 -3.881 3.743 1.00 97.88 192 LEU A CA 1
ATOM 1509 C C . LEU A 1 192 ? 11.696 -2.747 2.952 1.00 97.88 192 LEU A C 1
ATOM 1511 O O . LEU A 1 192 ? 12.472 -3.011 2.037 1.00 97.88 192 LEU A O 1
ATOM 1515 N N . LEU A 1 193 ? 11.450 -1.490 3.334 1.00 96.81 193 LEU A N 1
ATOM 1516 C CA . LEU A 1 193 ? 12.067 -0.339 2.680 1.00 96.81 193 LEU A CA 1
ATOM 1517 C C . LEU A 1 193 ? 13.580 -0.289 2.930 1.00 96.81 193 LEU A C 1
ATOM 1519 O O . LEU A 1 193 ? 14.331 0.004 2.008 1.00 96.81 193 LEU A O 1
ATOM 1523 N N . THR A 1 194 ? 14.042 -0.643 4.134 1.00 97.69 194 THR A N 1
ATOM 1524 C CA . THR A 1 194 ? 15.478 -0.803 4.438 1.00 97.69 194 THR A CA 1
ATOM 1525 C C . THR A 1 194 ? 16.118 -1.850 3.528 1.00 97.69 194 THR A C 1
ATOM 1527 O O . THR A 1 194 ? 17.145 -1.580 2.908 1.00 97.69 194 THR A O 1
ATOM 1530 N N . ALA A 1 195 ? 15.498 -3.026 3.391 1.00 97.50 195 ALA A N 1
ATOM 1531 C CA . ALA A 1 195 ? 15.975 -4.069 2.484 1.00 97.50 195 ALA A CA 1
ATOM 1532 C C . ALA A 1 195 ? 15.975 -3.593 1.020 1.00 97.50 195 ALA A C 1
ATOM 1534 O O . ALA A 1 195 ? 16.929 -3.849 0.285 1.00 97.50 195 ALA A O 1
ATOM 1535 N N . GLY A 1 196 ? 14.956 -2.827 0.617 1.00 94.94 196 GLY A N 1
ATOM 1536 C CA . GLY A 1 196 ? 14.909 -2.152 -0.677 1.00 94.94 196 GLY A CA 1
ATOM 1537 C C . GLY A 1 196 ? 16.099 -1.210 -0.881 1.00 94.94 196 GLY A C 1
ATOM 1538 O O . GLY A 1 196 ? 16.774 -1.305 -1.904 1.00 94.94 196 GLY A O 1
ATOM 1539 N N . ILE A 1 197 ? 16.409 -0.343 0.085 1.00 94.25 197 ILE A N 1
ATOM 1540 C CA . ILE A 1 197 ? 17.568 0.566 0.030 1.00 94.25 197 ILE A CA 1
ATOM 1541 C C . ILE A 1 197 ? 18.875 -0.225 -0.109 1.00 94.25 197 ILE A C 1
ATOM 1543 O O . ILE A 1 197 ? 19.690 0.101 -0.969 1.00 94.25 197 ILE A O 1
ATOM 1547 N N . ILE A 1 198 ? 19.056 -1.303 0.660 1.00 95.19 198 ILE A N 1
ATOM 1548 C CA . ILE A 1 198 ? 20.235 -2.178 0.546 1.00 95.19 198 ILE A CA 1
ATOM 1549 C C . ILE A 1 198 ? 20.356 -2.749 -0.875 1.00 95.19 198 ILE A C 1
ATOM 1551 O O . ILE A 1 198 ? 21.443 -2.727 -1.451 1.00 95.19 198 ILE A O 1
ATOM 1555 N N . CYS A 1 199 ? 19.250 -3.201 -1.474 1.00 93.12 199 CYS A N 1
ATOM 1556 C CA . CYS A 1 199 ? 19.241 -3.670 -2.862 1.00 93.12 199 CYS A CA 1
ATOM 1557 C C . CYS A 1 199 ? 19.609 -2.553 -3.854 1.00 93.12 199 CYS A C 1
ATOM 1559 O O . CYS A 1 199 ? 20.284 -2.824 -4.843 1.00 93.12 199 CYS A O 1
ATOM 1561 N N . ALA A 1 200 ? 19.223 -1.299 -3.589 1.00 91.31 200 ALA A N 1
ATOM 1562 C CA . ALA A 1 200 ? 19.576 -0.161 -4.443 1.00 91.31 200 ALA A CA 1
ATOM 1563 C C . ALA A 1 200 ? 21.080 0.100 -4.509 1.00 91.31 200 ALA A C 1
ATOM 1565 O O . ALA A 1 200 ? 21.600 0.435 -5.573 1.00 91.31 200 ALA A O 1
ATOM 1566 N N . TYR A 1 201 ? 21.787 -0.088 -3.396 1.00 91.69 201 TYR A N 1
ATOM 1567 C CA . TYR A 1 201 ? 23.238 0.089 -3.350 1.00 91.69 201 TYR A CA 1
ATOM 1568 C C . TYR A 1 201 ? 24.021 -1.047 -4.022 1.00 91.69 201 TYR A C 1
ATOM 1570 O O . TYR A 1 201 ? 25.196 -0.853 -4.324 1.00 91.69 201 TYR A O 1
ATOM 1578 N N . GLN A 1 202 ? 23.381 -2.189 -4.293 1.00 93.06 202 GLN A N 1
ATOM 1579 C CA . GLN A 1 202 ? 23.980 -3.325 -5.007 1.00 93.06 202 GLN A CA 1
ATOM 1580 C C . GLN A 1 202 ? 23.771 -3.273 -6.529 1.00 93.06 202 GLN A C 1
ATOM 1582 O O . GLN A 1 202 ? 24.242 -4.150 -7.246 1.00 93.06 202 GLN A O 1
ATOM 1587 N N . MET A 1 203 ? 23.065 -2.261 -7.043 1.00 88.69 203 MET A N 1
ATOM 1588 C CA . MET A 1 203 ? 22.857 -2.100 -8.482 1.00 88.69 203 MET A CA 1
ATOM 1589 C C . MET A 1 203 ? 24.112 -1.557 -9.177 1.00 88.69 203 MET A C 1
ATOM 1591 O O . MET A 1 203 ? 24.684 -0.565 -8.723 1.00 88.69 203 MET A O 1
ATOM 1595 N N . ASP A 1 204 ? 24.451 -2.114 -10.345 1.00 85.75 204 ASP A N 1
ATOM 1596 C CA . ASP A 1 204 ? 25.536 -1.600 -11.201 1.00 85.75 204 ASP A CA 1
ATOM 1597 C C . ASP A 1 204 ? 25.280 -0.151 -11.641 1.00 85.75 204 ASP A C 1
ATOM 1599 O O . ASP A 1 204 ? 26.177 0.690 -11.667 1.00 85.75 204 ASP A O 1
ATOM 1603 N N . LYS A 1 205 ? 24.017 0.156 -11.964 1.00 84.62 205 LYS A N 1
ATOM 1604 C CA . LYS A 1 205 ? 23.529 1.515 -12.214 1.00 84.62 205 LYS A CA 1
ATOM 1605 C C . LYS A 1 205 ? 22.592 1.909 -11.087 1.00 84.62 205 LYS A C 1
ATOM 1607 O O . LYS A 1 205 ? 21.477 1.397 -10.995 1.00 84.62 205 LYS A O 1
ATOM 1612 N N . ARG A 1 206 ? 23.050 2.824 -10.235 1.00 79.62 206 ARG A N 1
ATOM 1613 C CA . ARG A 1 206 ? 22.257 3.320 -9.108 1.00 79.62 206 ARG A CA 1
ATOM 1614 C C . ARG A 1 206 ? 21.031 4.099 -9.596 1.00 79.62 206 ARG A C 1
ATOM 1616 O O . ARG A 1 206 ? 21.094 4.730 -10.656 1.00 79.62 206 ARG A O 1
ATOM 1623 N N . PRO A 1 207 ? 19.926 4.095 -8.826 1.00 80.44 207 PRO A N 1
ATOM 1624 C CA . PRO A 1 207 ? 18.821 5.005 -9.082 1.00 80.44 207 PRO A CA 1
ATOM 1625 C C . PRO A 1 207 ? 19.312 6.456 -9.056 1.00 80.44 207 PRO A C 1
ATOM 1627 O O . PRO A 1 207 ? 20.253 6.784 -8.338 1.00 80.44 207 PRO A O 1
ATOM 1630 N N . THR A 1 208 ? 18.655 7.330 -9.815 1.00 84.38 208 THR A N 1
ATOM 1631 C CA . THR A 1 208 ? 18.956 8.766 -9.825 1.00 84.38 208 THR A CA 1
ATOM 1632 C C . THR A 1 208 ? 18.933 9.342 -8.408 1.00 84.38 208 THR A C 1
ATOM 1634 O O . THR A 1 208 ? 18.084 8.954 -7.604 1.00 84.38 208 THR A O 1
ATOM 1637 N N . GLU A 1 209 ? 19.781 10.334 -8.133 1.00 83.50 209 GLU A N 1
ATOM 1638 C CA . GLU A 1 209 ? 19.847 11.025 -6.835 1.00 83.50 209 GLU A CA 1
ATOM 1639 C C . GLU A 1 209 ? 18.469 11.498 -6.343 1.00 83.50 209 GLU A C 1
ATOM 1641 O O . GLU A 1 209 ? 18.122 11.327 -5.179 1.00 83.50 209 GLU A O 1
ATOM 1646 N N . ALA A 1 210 ? 17.620 11.991 -7.252 1.00 83.31 210 ALA A N 1
ATOM 1647 C CA . ALA A 1 210 ? 16.247 12.380 -6.935 1.00 83.31 210 ALA A CA 1
ATOM 1648 C C . ALA A 1 210 ? 15.382 11.202 -6.436 1.00 83.31 210 ALA A C 1
ATOM 1650 O O . ALA A 1 210 ? 14.614 11.354 -5.487 1.00 83.31 210 ALA A O 1
ATOM 1651 N N . LYS A 1 211 ? 15.522 10.008 -7.035 1.00 82.88 211 LYS A N 1
ATOM 1652 C CA . LYS A 1 211 ? 14.794 8.795 -6.620 1.00 82.88 211 LYS A CA 1
ATOM 1653 C C . LYS A 1 211 ? 15.307 8.287 -5.268 1.00 82.88 211 LYS A C 1
ATOM 1655 O O . LYS A 1 211 ? 14.500 7.921 -4.415 1.00 82.88 211 LYS A O 1
ATOM 1660 N N . LEU A 1 212 ? 16.623 8.329 -5.040 1.00 84.88 212 LEU A N 1
ATOM 1661 C CA . LEU A 1 212 ? 17.221 7.972 -3.748 1.00 84.88 212 LEU A CA 1
ATOM 1662 C C . LEU A 1 212 ? 16.798 8.936 -2.633 1.00 84.88 212 LEU A C 1
ATOM 1664 O O . LEU A 1 212 ? 16.409 8.478 -1.560 1.00 84.88 212 LEU A O 1
ATOM 1668 N N . ALA A 1 213 ? 16.804 10.247 -2.888 1.00 88.31 213 ALA A N 1
ATOM 1669 C CA . ALA A 1 213 ? 16.376 11.255 -1.919 1.00 88.31 213 ALA A CA 1
ATOM 1670 C C . ALA A 1 213 ? 14.928 11.023 -1.463 1.00 88.31 213 ALA A C 1
ATOM 1672 O O . ALA A 1 213 ? 14.639 11.027 -0.268 1.00 88.31 213 ALA A O 1
ATOM 1673 N N . VAL A 1 214 ? 14.026 10.737 -2.405 1.00 89.19 214 VAL A N 1
ATOM 1674 C CA . VAL A 1 214 ? 12.624 10.414 -2.112 1.00 89.19 214 VAL A CA 1
ATOM 1675 C C . VAL A 1 214 ? 12.495 9.182 -1.211 1.00 89.19 214 VAL A C 1
ATOM 1677 O O . VAL A 1 214 ? 11.744 9.208 -0.233 1.00 89.19 214 VAL A O 1
ATOM 1680 N N . VAL A 1 215 ? 13.237 8.111 -1.506 1.00 89.75 215 VAL A N 1
ATOM 1681 C CA . VAL A 1 215 ? 13.222 6.891 -0.685 1.00 89.75 215 VAL A CA 1
ATOM 1682 C C . VAL A 1 215 ? 13.745 7.171 0.725 1.00 89.75 215 VAL A C 1
ATOM 1684 O O . VAL A 1 215 ? 13.119 6.739 1.693 1.00 89.75 215 VAL A O 1
ATOM 1687 N N . TRP A 1 216 ? 14.828 7.940 0.860 1.00 92.81 216 TRP A N 1
ATOM 1688 C CA . TRP A 1 216 ? 15.372 8.341 2.160 1.00 92.81 216 TRP A CA 1
ATOM 1689 C C . TRP A 1 216 ? 14.421 9.234 2.962 1.00 92.81 216 TRP A C 1
ATOM 1691 O O . TRP A 1 216 ? 14.332 9.069 4.177 1.00 92.81 216 TRP A O 1
ATOM 1701 N N . ILE A 1 217 ? 13.663 10.125 2.313 1.00 94.56 217 ILE A N 1
ATOM 1702 C CA . ILE A 1 217 ? 12.630 10.940 2.974 1.00 94.56 217 ILE A CA 1
ATOM 1703 C C . ILE A 1 217 ? 11.524 10.044 3.540 1.00 94.56 217 ILE A C 1
ATOM 1705 O O . ILE A 1 217 ? 11.165 10.169 4.713 1.00 94.56 217 ILE A O 1
ATOM 1709 N N . VAL A 1 218 ? 11.001 9.115 2.732 1.00 95.69 218 VAL A N 1
ATOM 1710 C CA . VAL A 1 218 ? 9.962 8.175 3.182 1.00 95.69 218 VAL A CA 1
ATOM 1711 C C . VAL A 1 218 ? 10.494 7.286 4.306 1.00 95.69 218 VAL A C 1
ATOM 1713 O O . VAL A 1 218 ? 9.823 7.110 5.323 1.00 95.69 218 VAL A O 1
ATOM 1716 N N . TRP A 1 219 ? 11.708 6.758 4.159 1.00 97.12 219 TRP A N 1
ATOM 1717 C CA . TRP A 1 219 ? 12.337 5.938 5.188 1.00 97.12 219 TRP A CA 1
ATOM 1718 C C . TRP A 1 219 ? 12.539 6.721 6.485 1.00 97.12 219 TRP A C 1
ATOM 1720 O O . TRP A 1 219 ? 12.115 6.258 7.540 1.00 97.12 219 TRP A O 1
ATOM 1730 N N . GLY A 1 220 ? 13.104 7.929 6.413 1.00 97.56 220 GLY A N 1
ATOM 1731 C CA . GLY A 1 220 ? 13.359 8.786 7.570 1.00 97.56 220 GLY A CA 1
ATOM 1732 C C . GLY A 1 220 ? 12.079 9.167 8.309 1.00 97.56 220 GLY A C 1
ATOM 1733 O O . GLY A 1 220 ? 12.061 9.169 9.539 1.00 97.56 220 GLY A O 1
ATOM 1734 N N . LEU A 1 221 ? 10.983 9.394 7.579 1.00 97.12 221 LEU A N 1
ATOM 1735 C CA . LEU A 1 221 ? 9.663 9.624 8.159 1.00 97.12 221 LEU A CA 1
ATOM 1736 C C . LEU A 1 221 ? 9.213 8.439 9.030 1.00 97.12 221 LEU A C 1
ATOM 1738 O O . LEU A 1 221 ? 8.898 8.627 10.206 1.00 97.12 221 LEU A O 1
ATOM 1742 N N . TYR A 1 222 ? 9.190 7.219 8.485 1.00 97.38 222 TYR A N 1
ATOM 1743 C CA . TYR A 1 222 ? 8.673 6.049 9.209 1.00 97.38 222 TYR A CA 1
ATOM 1744 C C . TYR A 1 222 ? 9.657 5.489 10.245 1.00 97.38 222 TYR A C 1
ATOM 1746 O O . TYR A 1 222 ? 9.237 5.097 11.337 1.00 97.38 222 TYR A O 1
ATOM 1754 N N . ALA A 1 223 ? 10.960 5.504 9.963 1.00 97.38 223 ALA A N 1
ATOM 1755 C CA . ALA A 1 223 ? 11.995 5.170 10.937 1.00 97.38 223 ALA A CA 1
ATOM 1756 C C . ALA A 1 223 ? 11.989 6.167 12.105 1.00 97.38 223 ALA A C 1
ATOM 1758 O O . ALA A 1 223 ? 12.046 5.757 13.263 1.00 97.38 223 ALA A O 1
ATOM 1759 N N . GLY A 1 224 ? 11.816 7.462 11.820 1.00 96.75 224 GLY A N 1
ATOM 1760 C CA . GLY A 1 224 ? 11.659 8.505 12.832 1.00 96.75 224 GLY A CA 1
ATOM 1761 C C . GLY A 1 224 ? 10.421 8.302 13.708 1.00 96.75 224 GLY A C 1
ATOM 1762 O O . GLY A 1 224 ? 10.510 8.451 14.926 1.00 96.75 224 GLY A O 1
ATOM 1763 N N . MET A 1 225 ? 9.285 7.885 13.131 1.00 95.62 225 MET A N 1
ATOM 1764 C CA . MET A 1 225 ? 8.091 7.518 13.910 1.00 95.62 225 MET A CA 1
ATOM 1765 C C . MET A 1 225 ? 8.365 6.362 14.881 1.00 95.62 225 MET A C 1
ATOM 1767 O O . MET A 1 225 ? 7.947 6.434 16.037 1.00 95.62 225 MET A O 1
ATOM 1771 N N . LEU A 1 226 ? 9.067 5.315 14.432 1.00 96.25 226 LEU A N 1
ATOM 1772 C CA . LEU A 1 226 ? 9.435 4.170 15.275 1.00 96.25 226 LEU A CA 1
ATOM 1773 C C . LEU A 1 226 ? 10.434 4.562 16.366 1.00 96.25 226 LEU A C 1
ATOM 1775 O O . LEU A 1 226 ? 10.250 4.184 17.520 1.00 96.25 226 LEU A O 1
ATOM 1779 N N . ALA A 1 227 ? 11.456 5.350 16.026 1.00 96.06 227 ALA A N 1
ATOM 1780 C CA . ALA A 1 227 ? 12.442 5.841 16.984 1.00 96.06 227 ALA A CA 1
ATOM 1781 C C . ALA A 1 227 ? 11.787 6.718 18.062 1.00 96.06 227 ALA A C 1
ATOM 1783 O O . ALA A 1 227 ? 12.048 6.547 19.253 1.00 96.06 227 ALA A O 1
ATOM 1784 N N . TYR A 1 228 ? 10.874 7.608 17.662 1.00 95.50 228 TYR A N 1
ATOM 1785 C CA . TYR A 1 228 ? 10.108 8.428 18.596 1.00 95.50 228 TYR A CA 1
ATOM 1786 C C . TYR A 1 228 ? 9.225 7.579 19.520 1.00 95.50 228 TYR A C 1
ATOM 1788 O O . TYR A 1 228 ? 9.190 7.823 20.729 1.00 95.50 228 TYR A O 1
ATOM 1796 N N . ASP A 1 229 ? 8.532 6.575 18.971 1.00 93.56 229 ASP A N 1
ATOM 1797 C CA . ASP A 1 229 ? 7.719 5.642 19.758 1.00 93.56 229 ASP A CA 1
ATOM 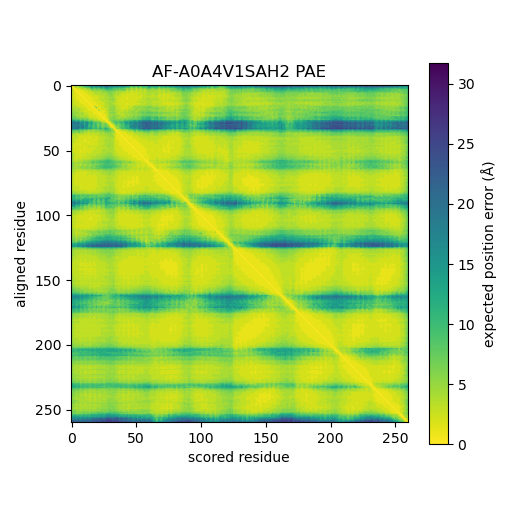1798 C C . ASP A 1 229 ? 8.567 4.851 20.760 1.00 93.56 229 ASP A C 1
ATOM 1800 O O . ASP A 1 229 ? 8.160 4.695 21.908 1.00 93.56 229 ASP A O 1
ATOM 1804 N N . TYR A 1 230 ? 9.759 4.411 20.351 1.00 93.31 230 TYR A N 1
ATOM 1805 C CA . TYR A 1 230 ? 10.690 3.666 21.196 1.00 93.31 230 TYR A CA 1
ATOM 1806 C C . TYR A 1 230 ? 11.269 4.521 22.334 1.00 93.31 230 TYR A C 1
ATOM 1808 O O . TYR A 1 230 ? 11.325 4.061 23.471 1.00 93.31 230 TYR A O 1
ATOM 1816 N N . TRP A 1 231 ? 11.668 5.769 22.063 1.00 92.31 231 TRP A N 1
ATOM 1817 C CA . TRP A 1 231 ? 12.318 6.624 23.067 1.00 92.31 231 TRP A CA 1
ATOM 1818 C C . TRP A 1 231 ? 11.357 7.321 24.020 1.00 92.31 231 TRP A C 1
ATOM 1820 O O . TRP A 1 231 ? 11.640 7.422 25.211 1.00 92.31 231 TRP A O 1
ATOM 1830 N N . ARG A 1 232 ? 10.255 7.874 23.505 1.00 90.12 232 ARG A N 1
ATOM 1831 C CA . ARG A 1 232 ? 9.337 8.696 24.312 1.00 90.12 232 ARG A CA 1
ATOM 1832 C C . ARG A 1 232 ? 8.008 8.018 24.604 1.00 90.12 232 ARG A C 1
ATOM 1834 O O . ARG A 1 232 ? 7.260 8.530 25.432 1.00 90.12 232 ARG A O 1
ATOM 1841 N N . GLY A 1 233 ? 7.706 6.906 23.933 1.00 88.69 233 GLY A N 1
ATOM 1842 C CA . GLY A 1 233 ? 6.381 6.302 23.955 1.00 88.69 233 GLY A CA 1
ATOM 1843 C C . GLY A 1 233 ? 5.373 7.170 23.206 1.00 88.69 233 GLY A C 1
ATOM 1844 O O . GLY A 1 233 ? 4.996 8.261 23.643 1.00 88.69 233 GLY A O 1
ATOM 1845 N N . MET A 1 234 ? 4.873 6.693 22.071 1.00 89.75 234 MET A N 1
ATOM 1846 C CA . MET A 1 234 ? 3.812 7.387 21.351 1.00 89.75 234 MET A CA 1
ATOM 1847 C C . MET A 1 234 ? 2.449 6.905 21.848 1.00 89.75 234 MET A C 1
ATOM 1849 O O . MET A 1 234 ? 2.167 5.709 21.921 1.00 89.75 234 MET A O 1
ATOM 1853 N N . SER A 1 235 ? 1.557 7.845 22.172 1.00 92.94 235 SER A N 1
ATOM 1854 C CA . SER A 1 235 ? 0.174 7.480 22.471 1.00 92.94 235 SER A CA 1
ATOM 1855 C C . SER A 1 235 ? -0.488 6.874 21.233 1.00 92.94 235 SER A C 1
ATOM 1857 O O . SER A 1 235 ? -0.221 7.283 20.101 1.00 92.94 235 SER A O 1
ATOM 1859 N N . ALA A 1 236 ? -1.404 5.929 21.437 1.00 91.62 236 ALA A N 1
ATOM 1860 C CA . ALA A 1 236 ? -2.051 5.212 20.341 1.00 91.62 236 ALA A CA 1
ATOM 1861 C C . ALA A 1 236 ? -2.742 6.150 19.327 1.00 91.62 236 ALA A C 1
ATOM 1863 O O . ALA A 1 236 ? -2.672 5.935 18.119 1.00 91.62 236 ALA A O 1
ATOM 1864 N N . ARG A 1 237 ? -3.323 7.259 19.811 1.00 93.50 237 ARG A N 1
ATOM 1865 C CA . ARG A 1 237 ? -3.927 8.300 18.966 1.00 93.50 237 ARG A CA 1
ATOM 1866 C C . ARG A 1 237 ? -2.902 9.043 18.111 1.00 93.50 237 ARG A C 1
ATOM 1868 O O . ARG A 1 237 ? -3.196 9.335 16.955 1.00 93.50 237 ARG A O 1
ATOM 1875 N N . ARG A 1 238 ? -1.721 9.352 18.659 1.00 93.88 238 ARG A N 1
ATOM 1876 C CA . ARG A 1 238 ? -0.632 9.986 17.898 1.00 93.88 238 ARG A CA 1
ATOM 1877 C C . ARG A 1 238 ? -0.084 9.026 16.845 1.00 93.88 238 ARG A C 1
ATOM 1879 O O . ARG A 1 238 ? 0.056 9.444 15.705 1.00 93.88 238 ARG A O 1
ATOM 1886 N N . ALA A 1 239 ? 0.111 7.751 17.189 1.00 93.88 239 ALA A N 1
ATOM 1887 C CA . ALA A 1 239 ? 0.563 6.728 16.245 1.00 93.88 239 ALA A CA 1
ATOM 1888 C C . ALA A 1 239 ? -0.419 6.556 15.075 1.00 93.88 239 ALA A C 1
ATOM 1890 O O . ALA A 1 239 ? -0.013 6.540 13.917 1.00 93.88 239 ALA A O 1
ATOM 1891 N N . ALA A 1 240 ? -1.722 6.509 15.366 1.00 95.25 240 ALA A N 1
ATOM 1892 C CA . ALA A 1 240 ? -2.763 6.434 14.346 1.00 95.25 240 ALA A CA 1
ATOM 1893 C C . ALA A 1 240 ? -2.807 7.673 13.437 1.00 95.25 240 ALA A C 1
ATOM 1895 O O . ALA A 1 240 ? -2.910 7.537 12.219 1.00 95.25 240 ALA A O 1
ATOM 1896 N N . ALA A 1 241 ? -2.704 8.877 14.011 1.00 96.06 241 ALA A N 1
ATOM 1897 C CA . ALA A 1 241 ? -2.661 10.118 13.239 1.00 96.06 241 ALA A CA 1
ATOM 1898 C C . ALA A 1 241 ? -1.395 10.218 12.375 1.00 96.06 241 ALA A C 1
ATOM 1900 O O . ALA A 1 241 ? -1.488 10.582 11.206 1.00 96.06 241 ALA A O 1
ATOM 1901 N N . ALA A 1 242 ? -0.239 9.844 12.925 1.00 95.38 242 ALA A N 1
ATOM 1902 C CA . ALA A 1 242 ? 1.030 9.812 12.209 1.00 95.38 242 ALA A CA 1
ATOM 1903 C C . ALA A 1 242 ? 0.993 8.813 11.043 1.00 95.38 242 ALA A C 1
ATOM 1905 O O . ALA A 1 242 ? 1.398 9.164 9.940 1.00 95.38 242 ALA A O 1
ATOM 1906 N N . ALA A 1 243 ? 0.431 7.616 11.243 1.00 95.44 243 ALA A N 1
ATOM 1907 C CA . ALA A 1 243 ? 0.260 6.629 10.178 1.00 95.44 243 ALA A CA 1
ATOM 1908 C C . ALA A 1 243 ? -0.669 7.129 9.057 1.00 95.44 243 ALA A C 1
ATOM 1910 O O . ALA A 1 243 ? -0.358 6.964 7.878 1.00 95.44 243 ALA A O 1
ATOM 1911 N N . ALA A 1 244 ? -1.795 7.754 9.421 1.00 95.50 244 ALA A N 1
ATOM 1912 C CA . ALA A 1 244 ? -2.776 8.254 8.460 1.00 95.50 244 ALA A CA 1
ATOM 1913 C C . ALA A 1 244 ? -2.244 9.439 7.636 1.00 95.50 244 ALA A C 1
ATOM 1915 O O . ALA A 1 244 ? -2.372 9.446 6.414 1.00 95.50 244 ALA A O 1
ATOM 1916 N N . LEU A 1 245 ? -1.626 10.425 8.294 1.00 95.81 245 LEU A N 1
ATOM 1917 C CA . LEU A 1 245 ? -1.077 11.611 7.628 1.00 95.81 245 LEU A CA 1
ATOM 1918 C C . LEU A 1 245 ? 0.237 11.307 6.903 1.00 95.81 245 LEU A C 1
ATOM 1920 O O . LEU A 1 245 ? 0.459 11.800 5.801 1.00 95.81 245 LEU A O 1
ATOM 1924 N N . GLY A 1 246 ? 1.094 10.472 7.491 1.00 94.25 246 GLY A N 1
ATOM 1925 C CA . GLY A 1 246 ? 2.399 10.129 6.931 1.00 94.25 246 GLY A CA 1
ATOM 1926 C C . GLY A 1 246 ? 2.308 9.422 5.583 1.00 94.25 246 GLY A C 1
ATOM 1927 O O . GLY A 1 246 ? 3.164 9.632 4.730 1.00 94.25 246 GLY A O 1
ATOM 1928 N N . PHE A 1 247 ? 1.233 8.663 5.344 1.00 95.75 247 PHE A N 1
ATOM 1929 C CA . PHE A 1 247 ? 1.025 7.962 4.077 1.00 95.75 247 PHE A CA 1
ATOM 1930 C C . PHE A 1 247 ? 0.832 8.893 2.869 1.00 95.75 247 PHE A C 1
ATOM 1932 O O . PHE A 1 247 ? 1.047 8.472 1.734 1.00 95.75 247 PHE A O 1
ATOM 1939 N N . LEU A 1 248 ? 0.523 10.175 3.087 1.00 94.06 248 LEU A N 1
ATOM 1940 C CA . LEU A 1 248 ? 0.487 11.162 2.005 1.00 94.06 248 LEU A CA 1
ATOM 1941 C C . LEU A 1 248 ? 1.855 11.322 1.321 1.00 94.06 248 LEU A C 1
ATOM 1943 O O . LEU A 1 248 ? 1.900 11.599 0.125 1.00 94.06 248 LEU A O 1
ATOM 1947 N N . VAL A 1 249 ? 2.959 11.097 2.044 1.00 94.00 249 VAL A N 1
ATOM 1948 C CA . VAL A 1 249 ? 4.320 11.239 1.503 1.00 94.00 249 VAL A CA 1
ATOM 1949 C C . VAL A 1 249 ? 4.661 10.111 0.509 1.00 94.00 249 VAL A C 1
ATOM 1951 O O . VAL A 1 249 ? 5.003 10.443 -0.626 1.00 94.00 249 VAL A O 1
ATOM 1954 N N . PRO A 1 250 ? 4.505 8.805 0.835 1.00 92.38 250 PRO A N 1
ATOM 1955 C CA . PRO A 1 250 ? 4.608 7.721 -0.151 1.00 92.38 250 PRO A CA 1
ATOM 1956 C C . PRO A 1 250 ? 3.647 7.844 -1.340 1.00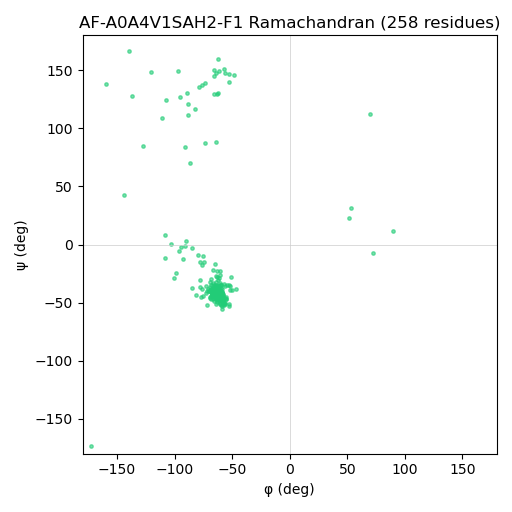 92.38 250 PRO A C 1
ATOM 1958 O O . PRO A 1 250 ? 3.970 7.443 -2.452 1.00 92.38 250 PRO A O 1
ATOM 1961 N N . VAL A 1 251 ? 2.439 8.375 -1.136 1.00 90.81 251 VAL A N 1
ATOM 1962 C CA . VAL A 1 251 ? 1.490 8.559 -2.247 1.00 90.81 251 VAL A CA 1
ATOM 1963 C C . VAL A 1 251 ? 1.983 9.643 -3.202 1.00 90.81 251 VAL A C 1
ATOM 1965 O O . VAL A 1 251 ? 2.001 9.433 -4.415 1.00 90.81 251 VAL A O 1
ATOM 1968 N N . ALA A 1 252 ? 2.424 10.783 -2.667 1.00 89.62 252 ALA A N 1
ATOM 1969 C CA . ALA A 1 252 ? 2.981 11.866 -3.471 1.00 89.62 252 ALA A CA 1
ATOM 1970 C C . ALA A 1 252 ? 4.265 11.434 -4.199 1.00 89.62 252 ALA A C 1
ATOM 1972 O O . ALA A 1 252 ? 4.478 11.808 -5.356 1.00 89.62 252 ALA A O 1
ATOM 1973 N N . SER A 1 253 ? 5.095 10.601 -3.562 1.00 87.44 253 SER A N 1
ATOM 1974 C CA . SER A 1 253 ? 6.334 10.119 -4.172 1.00 87.44 253 SER A CA 1
ATOM 1975 C C . SER A 1 253 ? 6.103 9.246 -5.404 1.00 87.44 253 SER A C 1
ATOM 1977 O O . SER A 1 253 ? 6.879 9.348 -6.351 1.00 87.44 253 SER A O 1
ATOM 1979 N N . LEU A 1 254 ? 5.034 8.442 -5.450 1.00 83.00 254 LEU A N 1
ATOM 1980 C CA . LEU A 1 254 ? 4.710 7.618 -6.625 1.00 83.00 254 LEU A CA 1
ATOM 1981 C C . LEU A 1 254 ? 4.468 8.461 -7.881 1.00 83.00 254 LEU A C 1
ATOM 1983 O O . LEU A 1 254 ? 4.823 8.039 -8.981 1.00 83.00 254 LEU A O 1
ATOM 1987 N N . TRP A 1 255 ? 3.906 9.661 -7.722 1.00 75.56 255 TRP A N 1
ATOM 1988 C CA . TRP A 1 255 ? 3.685 10.574 -8.842 1.00 75.56 255 TRP A CA 1
ATOM 1989 C C . TRP A 1 255 ? 4.995 11.166 -9.365 1.00 75.56 255 TRP A C 1
ATOM 1991 O O . TRP A 1 255 ? 5.179 11.292 -10.572 1.00 75.56 255 TRP A O 1
ATOM 2001 N N . PHE A 1 256 ? 5.922 11.479 -8.459 1.00 71.44 256 PHE A N 1
ATOM 2002 C CA . PHE A 1 256 ? 7.223 12.052 -8.798 1.00 71.44 256 PHE A CA 1
ATOM 2003 C C . PHE A 1 256 ? 8.187 11.013 -9.389 1.00 71.44 256 PHE A C 1
ATOM 2005 O O . PHE A 1 256 ? 8.837 11.261 -10.400 1.00 71.44 256 PHE A O 1
ATOM 2012 N N . VAL A 1 257 ? 8.250 9.818 -8.796 1.00 65.69 257 VAL A N 1
ATOM 2013 C CA . VAL A 1 257 ? 9.120 8.718 -9.250 1.00 65.69 257 VAL A CA 1
ATOM 2014 C C . VAL A 1 257 ? 8.650 8.148 -10.586 1.00 65.69 257 VAL A C 1
ATOM 2016 O O . VAL A 1 257 ? 9.467 7.703 -11.388 1.00 65.69 257 VAL A O 1
ATOM 2019 N N . GLY A 1 258 ? 7.339 8.163 -10.815 1.00 57.28 258 GLY A N 1
ATOM 2020 C CA . GLY A 1 258 ? 6.717 7.661 -12.026 1.00 57.28 258 GLY A CA 1
ATOM 2021 C C . GLY A 1 258 ? 6.806 8.587 -13.247 1.00 57.28 258 GLY A C 1
ATOM 2022 O O . GLY A 1 258 ? 6.548 8.138 -14.359 1.00 57.28 258 GLY A O 1
ATOM 2023 N N . ALA A 1 259 ? 7.144 9.864 -13.060 1.00 51.53 259 ALA A N 1
ATOM 2024 C CA . ALA A 1 259 ? 7.157 10.860 -14.132 1.00 51.53 259 ALA A CA 1
ATOM 2025 C C . ALA A 1 259 ? 8.463 10.901 -14.957 1.00 51.53 259 ALA A C 1
ATOM 2027 O O . ALA A 1 259 ? 8.528 11.668 -15.918 1.00 51.53 259 ALA A O 1
ATOM 2028 N N . HIS A 1 260 ? 9.480 10.097 -14.610 1.00 39.12 260 HIS A N 1
ATOM 2029 C CA . HIS A 1 260 ? 10.817 10.138 -15.223 1.00 39.12 260 HIS A CA 1
ATOM 2030 C C . HIS A 1 260 ? 11.468 8.758 -15.386 1.00 39.12 260 HIS A C 1
ATOM 2032 O O . HIS A 1 260 ? 11.692 8.060 -14.361 1.00 39.12 260 HIS A O 1
#

Radius of gyration: 18.6 Å; Cα contacts (8 Å, |Δi|>4): 335; chains: 1; bounding box: 53×28×50 Å

Secondary structure (DSSP, 8-state):
--HHHHHHHHHHHHHHHHHHHHHHHHHH------HHHHHHHHHHHHHHHHHHHHHHHHHTS-S-SSHHHHHHHHHHHHHHHHHHHHHHTT-TTHHHHHHHHHHHHHHHHHTSGGGGSPPPPPS---HHHHHHHHHHHHHHHHHHHHHHHHHHHHHHHHHHHTT---TTGGGSPPHHHHHHHHHHHHHHHHHHHHHHHHHHHT-SSPPPHHHHHHHHHHHHHHHHHHHHHHHH---HHHHHHHHHHHTHHHHHHHHHHTT-

Foldseek 3Di:
DPPLLVLLVLLLVLLVVLQVVLVVCQVPLDDDLDPVSVVSLVSSLVSLVVSQVVLCVQQVHGQPQFLLSLLSLLLSLLSVVCVVLCVVLVFSCLSSLSSVVSSVSSVVSCPDPVSVDGRDHDPDDDPLVRLLSNLLSNLLSLLSSLLSLLVLLLVLVVCVVVVHQRSNNVPGDPSVSSLVSSLVSLVSSLVSLVVSVVSQVVDPDHDDPVLNVLSVVLNCLSVVLN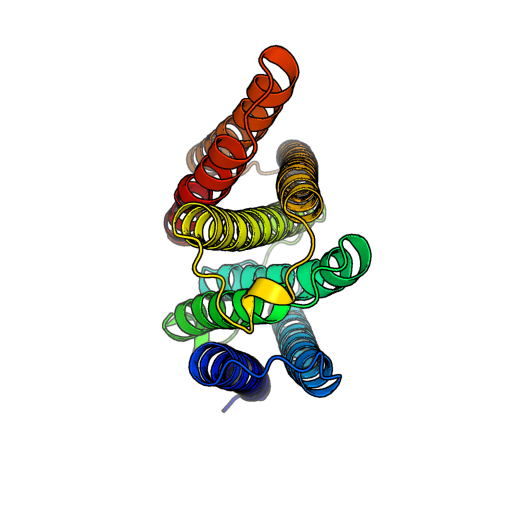VCCVPPNDDSNRSSVSSNVSSVSVVVSSVVVNPD

Nearest PDB structures (foldseek):
  6d35-assembly1_A  TM=2.602E-01  e=7.663E-01  Xenopus laevis

pLDDT: mean 87.88, std 9.53, range [39.12, 98.06]

Mean predicted aligned error: 5.46 Å

Solvent-accessible surface area (backbone atoms only — not comparable to full-atom values): 13254 Å² total; per-residue (Å²): 131,61,73,54,58,54,33,43,50,50,17,46,51,24,21,46,51,35,25,51,51,29,53,49,26,67,74,68,34,63,69,68,98,48,70,62,55,55,50,35,48,47,51,16,49,50,26,41,51,52,25,48,50,55,47,13,63,55,24,72,46,84,57,65,85,43,46,30,34,45,30,39,48,27,21,46,30,35,54,53,48,42,68,61,46,30,69,75,53,58,35,77,64,49,59,46,56,46,20,47,52,33,34,50,32,40,50,59,14,63,73,34,75,66,58,81,48,81,71,68,61,63,92,76,86,52,74,36,62,53,51,17,51,52,31,38,38,43,14,51,13,28,33,50,50,13,16,48,37,9,49,54,47,54,53,50,55,53,25,61,76,64,76,53,71,51,60,43,64,68,71,50,66,60,68,67,46,45,46,50,44,28,52,48,24,45,49,52,15,44,52,32,35,50,53,13,52,57,26,42,74,68,31,95,73,59,72,54,70,71,57,50,51,53,52,51,51,52,46,50,53,53,50,46,52,51,53,47,33,72,75,71,59,60,52,63,69,56,51,22,50,48,31,41,58,53,42,55,55,63,58,54,44,50,60,61,59,44,72,111